Protein AF-A0A517Y1P7-F1 (afdb_monomer_lite)

Organism: NCBI:txid2528023

Secondary structure (DSSP, 8-state):
-PPP--THHHHHHHHHHHHHS-----PPPPPPPS------PPP-----------S----S-TT-PPPP--TT--TT----HHHHHHHHHHHSPPPTT--HHHHHHHHHHHHHHHHHHHHHHHHHTT---HHHHHHHHHHHHHHHHHHHHT-SSHHHHHHHHHHHHHHHHHHHHHHHTTBTTTB-HHHHHHHHHHHHHHHHHHHHHHHHHHHT-

Structure (mmCIF, N/CA/C/O backbone):
data_AF-A0A517Y1P7-F1
#
_entry.id   AF-A0A517Y1P7-F1
#
loop_
_atom_site.group_PDB
_atom_site.id
_atom_site.type_symbol
_atom_site.label_atom_id
_atom_site.label_alt_id
_atom_site.label_comp_id
_atom_site.label_asym_id
_atom_site.label_entity_id
_atom_site.label_seq_id
_atom_site.pdbx_PDB_ins_code
_atom_site.Cartn_x
_atom_site.Cartn_y
_atom_site.Cartn_z
_atom_site.occupancy
_atom_site.B_iso_or_equiv
_atom_site.auth_seq_id
_atom_site.auth_comp_id
_atom_site.auth_asym_id
_atom_site.auth_atom_id
_atom_site.pdbx_PDB_model_num
ATOM 1 N N . MET A 1 1 ? -18.320 -36.344 29.768 1.00 45.34 1 MET A N 1
ATOM 2 C CA . MET A 1 1 ? -18.736 -35.719 28.493 1.00 45.34 1 MET A CA 1
ATOM 3 C C . MET A 1 1 ? -17.490 -35.151 27.835 1.00 45.34 1 MET A C 1
ATOM 5 O O . MET A 1 1 ? -16.942 -34.190 28.353 1.00 45.34 1 MET A O 1
ATOM 9 N N . SER A 1 2 ? -16.985 -35.795 26.781 1.00 32.84 2 SER A N 1
ATOM 10 C CA . SER A 1 2 ? -15.753 -35.382 26.091 1.00 32.84 2 SER A CA 1
ATOM 11 C C . SER A 1 2 ? -16.101 -34.539 24.861 1.00 32.84 2 SER A C 1
ATOM 13 O O . SER A 1 2 ? -16.923 -34.995 24.060 1.00 32.84 2 SER A O 1
ATOM 15 N N . PRO A 1 3 ? -15.506 -33.348 24.664 1.00 52.53 3 PRO A N 1
ATOM 16 C CA . PRO A 1 3 ? -15.737 -32.567 23.459 1.00 52.53 3 PRO A CA 1
ATOM 17 C C . PRO A 1 3 ? -14.965 -33.204 22.298 1.00 52.53 3 PRO A C 1
ATOM 19 O O . PRO A 1 3 ? -13.741 -33.330 22.331 1.00 52.53 3 PRO A O 1
ATOM 22 N N . ARG A 1 4 ? -15.703 -33.659 21.280 1.00 42.91 4 ARG A N 1
ATOM 23 C CA . ARG A 1 4 ? -15.142 -34.166 20.025 1.00 42.91 4 ARG A CA 1
ATOM 24 C C . ARG A 1 4 ? -14.621 -33.002 19.179 1.00 42.91 4 ARG A C 1
ATOM 26 O O . ARG A 1 4 ? -15.289 -31.990 18.994 1.00 42.91 4 ARG A O 1
ATOM 33 N N . SER A 1 5 ? -13.414 -33.206 18.680 1.00 45.09 5 SER A N 1
ATOM 34 C CA . SER A 1 5 ? -12.568 -32.353 17.856 1.00 45.09 5 SER A CA 1
ATOM 35 C C . SER A 1 5 ? -13.166 -32.061 16.471 1.00 45.09 5 SER A C 1
ATOM 37 O O . SER A 1 5 ? -13.265 -32.937 15.618 1.00 45.09 5 SER A O 1
ATOM 39 N N . SER A 1 6 ? -13.502 -30.796 16.217 1.00 48.22 6 SER A N 1
ATOM 40 C CA . SER A 1 6 ? -14.044 -30.267 14.951 1.00 48.22 6 SER A CA 1
ATOM 41 C C . SER A 1 6 ? -12.977 -29.729 13.976 1.00 48.22 6 SER A C 1
ATOM 43 O O . SER A 1 6 ? -13.305 -29.138 12.951 1.00 48.22 6 SER A O 1
ATOM 45 N N . LEU A 1 7 ? -11.690 -29.969 14.243 1.00 47.91 7 LEU A N 1
ATOM 46 C CA . LEU A 1 7 ? -10.566 -29.448 13.447 1.00 47.91 7 LEU A CA 1
ATOM 47 C C . LEU A 1 7 ? -10.241 -30.248 12.166 1.00 47.91 7 LEU A C 1
ATOM 49 O O . LEU A 1 7 ? -9.441 -29.788 11.360 1.00 47.91 7 LEU A O 1
ATOM 53 N N . SER A 1 8 ? -10.864 -31.408 11.928 1.00 49.75 8 SER A N 1
ATOM 54 C CA . SER A 1 8 ? -10.478 -32.293 10.810 1.00 49.75 8 SER A CA 1
ATOM 55 C C . SER A 1 8 ? -11.152 -31.994 9.461 1.00 49.75 8 SER A C 1
ATOM 57 O O . SER A 1 8 ? -10.716 -32.531 8.445 1.00 49.75 8 SER A O 1
ATOM 59 N N . VAL A 1 9 ? -12.210 -31.176 9.412 1.00 48.97 9 VAL A N 1
ATOM 60 C CA . VAL A 1 9 ? -13.021 -31.020 8.182 1.00 48.97 9 VAL A CA 1
ATOM 61 C C . VAL A 1 9 ? -12.514 -29.877 7.292 1.00 48.97 9 VAL A C 1
ATOM 63 O O . VAL A 1 9 ? -12.563 -29.976 6.068 1.00 48.97 9 VAL A O 1
ATOM 66 N N . LEU A 1 10 ? -11.944 -28.820 7.878 1.00 46.25 10 LEU A N 1
ATOM 67 C CA . LEU A 1 10 ? -11.461 -27.655 7.122 1.00 46.25 10 LEU A CA 1
ATOM 68 C C . LEU A 1 10 ? -10.161 -27.929 6.347 1.00 46.25 10 LEU A C 1
ATOM 70 O O . LEU A 1 10 ? -9.978 -27.391 5.258 1.00 46.25 10 LEU A O 1
ATOM 74 N N . THR A 1 11 ? -9.295 -28.818 6.837 1.00 47.34 11 THR A N 1
ATOM 75 C CA . THR A 1 11 ? -8.026 -29.150 6.164 1.00 47.34 11 THR A CA 1
ATOM 76 C C . THR A 1 11 ? -8.235 -29.996 4.903 1.00 47.34 11 THR A C 1
ATOM 78 O O . THR A 1 11 ? -7.509 -29.838 3.924 1.00 47.34 11 THR A O 1
ATOM 81 N N . ALA A 1 12 ? -9.267 -30.846 4.880 1.00 48.75 12 ALA A N 1
ATOM 82 C CA . ALA A 1 12 ? -9.598 -31.663 3.712 1.00 48.75 12 ALA A CA 1
ATOM 83 C C . ALA A 1 12 ? -10.195 -30.832 2.558 1.00 48.75 12 ALA A C 1
ATOM 85 O O . ALA A 1 12 ? -9.925 -31.113 1.391 1.00 48.75 12 ALA A O 1
ATOM 86 N N . ALA A 1 13 ? -10.947 -29.769 2.867 1.00 49.44 13 ALA A N 1
ATOM 87 C CA . ALA A 1 13 ? -11.571 -28.914 1.855 1.00 49.44 13 ALA A CA 1
ATOM 88 C C . ALA A 1 13 ? -10.552 -28.057 1.075 1.00 49.44 13 ALA A C 1
ATOM 90 O O . ALA A 1 13 ? -10.703 -27.868 -0.131 1.00 49.44 13 ALA A O 1
ATOM 91 N N . VAL A 1 14 ? -9.481 -27.590 1.727 1.00 51.88 14 VAL A N 1
ATOM 92 C CA . VAL A 1 14 ? -8.426 -26.793 1.068 1.00 51.88 14 VAL A CA 1
ATOM 93 C C . VAL A 1 14 ? -7.592 -27.654 0.112 1.00 51.88 14 VAL A C 1
ATOM 95 O O . VAL A 1 14 ? -7.292 -27.223 -1.000 1.00 51.88 14 VAL A O 1
ATOM 98 N N . LEU A 1 15 ? -7.282 -28.899 0.490 1.00 48.53 15 LEU A N 1
ATOM 99 C CA . LEU A 1 15 ? -6.538 -29.827 -0.371 1.00 48.53 15 LEU A CA 1
ATOM 100 C C . LEU A 1 15 ? -7.358 -30.294 -1.584 1.00 48.53 15 LEU A C 1
ATOM 102 O O . LEU A 1 15 ? -6.808 -30.419 -2.677 1.00 48.53 15 LEU A O 1
ATOM 106 N N . ALA A 1 16 ? -8.673 -30.479 -1.428 1.00 47.69 16 ALA A N 1
ATOM 107 C CA . ALA A 1 16 ? -9.558 -30.808 -2.546 1.00 47.69 16 ALA A CA 1
ATOM 108 C C . ALA A 1 16 ? -9.692 -29.645 -3.549 1.00 47.69 16 ALA A C 1
ATOM 110 O O . ALA A 1 16 ? -9.757 -29.875 -4.756 1.00 47.69 16 ALA A O 1
ATOM 111 N N . TRP A 1 17 ? -9.665 -28.393 -3.079 1.00 47.50 17 TRP A N 1
ATOM 112 C CA . TRP A 1 17 ? -9.708 -27.229 -3.966 1.00 47.50 17 TRP A CA 1
ATOM 113 C C . TRP A 1 17 ? -8.406 -27.059 -4.764 1.00 47.50 17 TRP A C 1
ATOM 115 O O . TRP A 1 17 ? -8.460 -26.810 -5.965 1.00 47.50 17 TRP A O 1
ATOM 125 N N . CYS A 1 18 ? -7.239 -27.318 -4.161 1.00 48.44 18 CYS A N 1
ATOM 126 C CA . CYS A 1 18 ? -5.959 -27.319 -4.884 1.00 48.44 18 CYS A CA 1
ATOM 127 C C . CYS A 1 18 ? -5.870 -28.391 -5.986 1.00 48.44 18 CYS A C 1
ATOM 129 O O . CYS A 1 18 ? -5.133 -28.201 -6.948 1.00 48.44 18 CYS A O 1
ATOM 131 N N . ALA A 1 19 ? -6.617 -29.494 -5.870 1.00 50.50 19 ALA A N 1
ATOM 132 C CA . ALA A 1 19 ? -6.687 -30.527 -6.905 1.00 50.50 19 ALA A CA 1
ATOM 133 C C . ALA A 1 19 ? -7.714 -30.210 -8.013 1.00 50.50 19 ALA A C 1
ATOM 135 O O . ALA A 1 19 ? -7.543 -30.648 -9.148 1.00 50.50 19 ALA A O 1
ATOM 136 N N . ALA A 1 20 ? -8.769 -29.447 -7.702 1.00 48.75 20 ALA A N 1
ATOM 137 C CA . ALA A 1 20 ? -9.826 -29.088 -8.652 1.00 48.75 20 ALA A CA 1
ATOM 138 C C . ALA A 1 20 ? -9.481 -27.864 -9.519 1.00 48.75 20 ALA A C 1
ATOM 140 O O . ALA A 1 20 ? -9.949 -27.761 -10.654 1.00 48.75 20 ALA A O 1
ATOM 141 N N . VAL A 1 21 ? -8.641 -26.951 -9.021 1.00 48.06 21 VAL A N 1
ATOM 142 C CA . VAL A 1 21 ? -8.064 -25.869 -9.831 1.00 48.06 21 VAL A CA 1
ATOM 143 C C . VAL A 1 21 ? -6.926 -26.477 -10.641 1.00 48.06 21 VAL A C 1
ATOM 145 O O . VAL A 1 21 ? -5.761 -26.381 -10.268 1.00 48.06 21 VAL A O 1
ATOM 148 N N . GLY A 1 22 ? -7.298 -27.202 -11.699 1.00 41.78 22 GLY A N 1
ATOM 149 C CA . GLY A 1 22 ? -6.380 -27.910 -12.577 1.00 41.78 22 GLY A CA 1
ATOM 150 C C . GLY A 1 22 ? -5.147 -27.064 -12.855 1.00 41.78 22 GLY A C 1
ATOM 151 O O . GLY A 1 22 ? -5.252 -25.971 -13.415 1.00 41.78 22 GLY A O 1
ATOM 152 N N . PHE A 1 23 ? -3.984 -27.568 -12.432 1.00 44.12 23 PHE A N 1
ATOM 153 C CA . PHE A 1 23 ? -2.704 -27.074 -12.912 1.00 44.12 23 PHE A CA 1
ATOM 154 C C . PHE A 1 23 ? -2.821 -27.003 -14.428 1.00 44.12 23 PHE A C 1
ATOM 156 O O . PHE A 1 23 ? -2.990 -28.030 -15.091 1.00 44.12 23 PHE A O 1
ATOM 163 N N . ALA A 1 24 ? -2.827 -25.775 -14.944 1.00 45.09 24 ALA A N 1
ATOM 164 C CA . ALA A 1 24 ? -2.836 -25.522 -16.365 1.00 45.09 24 ALA A CA 1
ATOM 165 C C . ALA A 1 24 ? -1.743 -26.400 -16.974 1.00 45.09 24 ALA A C 1
ATOM 167 O O . ALA A 1 24 ? -0.583 -26.335 -16.556 1.00 45.09 24 ALA A O 1
ATOM 168 N N . GLN A 1 25 ? -2.144 -27.267 -17.906 1.00 49.16 25 GLN A N 1
ATOM 169 C CA . GLN A 1 25 ? -1.208 -28.006 -18.740 1.00 49.16 25 GLN A CA 1
ATOM 170 C C . GLN A 1 25 ? -0.148 -27.012 -19.233 1.00 49.16 25 GLN A C 1
ATOM 172 O O . GLN A 1 25 ? -0.517 -25.881 -19.574 1.00 49.16 25 GLN A O 1
ATOM 177 N N . PRO A 1 26 ? 1.146 -27.378 -19.229 1.00 51.03 26 PRO A N 1
ATOM 178 C CA . PRO A 1 26 ? 2.189 -26.487 -19.709 1.00 51.03 26 PRO A CA 1
ATOM 179 C C . PRO A 1 26 ? 1.791 -26.002 -21.101 1.00 51.03 26 PRO A C 1
ATOM 181 O O . PRO A 1 26 ? 1.631 -26.804 -22.020 1.00 51.03 26 PRO A O 1
ATOM 184 N N . VAL A 1 27 ? 1.559 -24.693 -21.232 1.00 63.00 27 VAL A N 1
ATOM 185 C CA . VAL A 1 27 ? 1.260 -24.088 -22.527 1.00 63.00 27 VAL A CA 1
ATOM 186 C C . VAL A 1 27 ? 2.465 -24.397 -23.412 1.00 63.00 27 VAL A C 1
ATOM 188 O O . VAL A 1 27 ? 3.582 -24.027 -23.033 1.00 63.00 27 VAL A O 1
ATOM 191 N N . PRO A 1 28 ? 2.290 -25.110 -24.538 1.00 60.91 28 PRO A N 1
ATOM 192 C CA . PRO A 1 28 ? 3.401 -25.413 -25.420 1.00 60.91 28 PRO A CA 1
ATOM 193 C C . PRO A 1 28 ? 4.052 -24.097 -25.836 1.00 60.91 28 PRO A C 1
ATOM 195 O O . PRO A 1 28 ? 3.375 -23.172 -26.294 1.00 60.91 28 PRO A O 1
ATOM 198 N N . LEU A 1 29 ? 5.365 -23.997 -25.617 1.00 65.50 29 LEU A N 1
ATOM 199 C CA . LEU A 1 29 ? 6.133 -22.827 -26.019 1.00 65.50 29 LEU A CA 1
ATOM 200 C C . LEU A 1 29 ? 5.928 -22.610 -27.526 1.00 65.50 29 LEU A C 1
ATOM 202 O O . LEU A 1 29 ? 6.014 -23.580 -28.288 1.00 65.50 29 LEU A O 1
ATOM 206 N N . PRO A 1 30 ? 5.643 -21.374 -27.972 1.00 69.38 30 PRO A N 1
ATOM 207 C CA . PRO A 1 30 ? 5.530 -21.084 -29.391 1.00 69.38 30 PRO A CA 1
ATOM 208 C C . PRO A 1 30 ? 6.841 -21.476 -30.076 1.00 69.38 30 PRO A C 1
ATOM 210 O O . PRO A 1 30 ? 7.909 -20.961 -29.744 1.00 69.38 30 PRO A O 1
ATOM 213 N N . GLN A 1 31 ? 6.754 -22.426 -31.007 1.00 75.69 31 GLN A N 1
ATOM 214 C CA . GLN A 1 31 ? 7.885 -22.833 -31.833 1.00 75.69 31 GLN A CA 1
ATOM 215 C C . GLN A 1 31 ? 8.366 -21.611 -32.635 1.00 75.69 31 GLN A C 1
ATOM 217 O O . GLN A 1 31 ? 7.527 -20.889 -33.192 1.00 75.69 31 GLN A O 1
ATOM 222 N N . PRO A 1 32 ? 9.683 -21.350 -32.699 1.00 62.72 32 PRO A N 1
ATOM 223 C CA . PRO A 1 32 ? 10.215 -20.268 -33.514 1.00 62.72 32 PRO A CA 1
ATOM 224 C C . PRO A 1 32 ? 9.795 -20.496 -34.968 1.00 62.72 32 PRO A C 1
ATOM 226 O O . PRO A 1 32 ? 10.048 -21.560 -35.533 1.00 62.72 32 PRO A O 1
ATOM 229 N N . ARG A 1 33 ? 9.113 -19.513 -35.572 1.00 72.12 33 ARG A N 1
ATOM 230 C CA . ARG A 1 33 ? 8.736 -19.581 -36.989 1.00 72.12 33 ARG A CA 1
ATOM 231 C C . ARG A 1 33 ? 10.015 -19.605 -37.833 1.00 72.12 33 ARG A C 1
ATOM 233 O O . ARG A 1 33 ? 10.800 -18.660 -37.742 1.00 72.12 33 ARG A O 1
ATOM 240 N N . PRO A 1 34 ? 10.238 -20.639 -38.658 1.00 63.66 34 PRO A N 1
ATOM 241 C CA . PRO A 1 34 ? 11.347 -20.641 -39.592 1.00 63.66 34 PRO A CA 1
ATOM 242 C C . PRO A 1 34 ? 10.955 -19.784 -40.803 1.00 63.66 34 PRO A C 1
ATOM 244 O O . PRO A 1 34 ? 10.161 -20.210 -41.636 1.00 63.66 34 PRO A O 1
ATOM 247 N N . GLY A 1 35 ? 11.490 -18.565 -40.890 1.00 63.44 35 GLY A N 1
ATOM 248 C CA . GLY A 1 35 ? 11.439 -17.756 -42.114 1.00 63.44 35 GLY A CA 1
ATOM 249 C C . GLY A 1 35 ? 11.029 -16.295 -41.913 1.00 63.44 35 GLY A C 1
ATOM 250 O O . GLY A 1 35 ? 9.939 -16.018 -41.422 1.00 63.44 35 GLY A O 1
ATOM 251 N N . GLY A 1 36 ? 11.902 -15.386 -42.368 1.00 49.84 36 GLY A N 1
ATOM 252 C CA . GLY A 1 36 ? 11.713 -13.929 -42.421 1.00 49.84 36 GLY A CA 1
ATOM 253 C C . GLY A 1 36 ? 12.368 -13.238 -41.222 1.00 49.84 36 GLY A C 1
ATOM 254 O O . GLY A 1 36 ? 11.743 -13.103 -40.182 1.00 49.84 36 GLY A O 1
ATOM 255 N N . GLY A 1 37 ? 13.654 -12.881 -41.228 1.00 59.88 37 GLY A N 1
ATOM 256 C CA . GLY A 1 37 ? 14.334 -12.162 -42.304 1.00 59.88 37 GLY A CA 1
ATOM 257 C C . GLY A 1 37 ? 13.911 -10.697 -42.200 1.00 59.88 37 GLY A C 1
ATOM 258 O O . GLY A 1 37 ? 12.797 -10.388 -42.595 1.00 59.88 37 GLY A O 1
ATOM 259 N N . GLU A 1 38 ? 14.799 -9.867 -41.643 1.00 50.53 38 GLU A N 1
ATOM 260 C CA . GLU A 1 38 ? 14.638 -8.443 -41.287 1.00 50.53 38 GLU A CA 1
ATOM 261 C C . GLU A 1 38 ? 14.078 -8.167 -39.884 1.00 50.53 38 GLU A C 1
ATOM 263 O O . GLU A 1 38 ? 12.896 -7.922 -39.656 1.00 50.53 38 GLU A O 1
ATOM 268 N N . THR A 1 39 ? 14.995 -8.129 -38.914 1.00 58.09 39 THR A N 1
ATOM 269 C CA . THR A 1 39 ? 14.844 -7.295 -37.720 1.00 58.09 39 THR A CA 1
ATOM 270 C C . THR A 1 39 ? 14.572 -5.865 -38.200 1.00 58.09 39 THR A C 1
ATOM 272 O O . THR A 1 39 ? 15.433 -5.311 -38.889 1.00 58.09 39 THR A O 1
ATOM 275 N N . PRO A 1 40 ? 13.425 -5.242 -37.869 1.00 57.47 40 PRO A N 1
ATOM 276 C CA . PRO A 1 40 ? 13.206 -3.837 -38.170 1.00 57.47 40 PRO A CA 1
ATOM 277 C C . PRO A 1 40 ? 14.312 -3.057 -37.471 1.00 57.47 40 PRO A C 1
ATOM 279 O O . PRO A 1 40 ? 14.387 -3.034 -36.240 1.00 57.47 40 PRO A O 1
ATOM 282 N N . GLN A 1 41 ? 15.216 -2.477 -38.255 1.00 60.22 41 GLN A N 1
ATOM 283 C CA . GLN A 1 41 ? 16.206 -1.557 -37.734 1.00 60.22 41 GLN A CA 1
ATOM 284 C C . GLN A 1 41 ? 15.410 -0.408 -37.105 1.00 60.22 41 GLN A C 1
ATOM 286 O O . GLN A 1 41 ? 14.593 0.197 -37.807 1.00 60.22 41 GLN A O 1
ATOM 291 N N . PRO A 1 42 ? 15.541 -0.156 -35.789 1.00 54.38 42 PRO A N 1
ATOM 292 C CA . PRO A 1 42 ? 14.772 0.895 -35.148 1.00 54.38 42 PRO A CA 1
ATOM 293 C C . PRO A 1 42 ? 15.089 2.191 -35.884 1.00 54.38 42 PRO A C 1
ATOM 295 O O . PRO A 1 42 ? 16.251 2.594 -35.968 1.00 54.38 42 PRO A O 1
ATOM 298 N N . ALA A 1 43 ? 14.060 2.787 -36.491 1.00 54.97 43 ALA A N 1
ATOM 299 C CA . ALA A 1 43 ? 14.175 4.075 -37.147 1.00 54.97 43 ALA A CA 1
ATOM 300 C C . ALA A 1 43 ? 14.862 5.020 -36.158 1.00 54.97 43 ALA A C 1
ATOM 302 O O . ALA A 1 43 ? 14.403 5.153 -35.024 1.00 54.97 43 ALA A O 1
ATOM 303 N N . GLY A 1 44 ? 15.981 5.619 -36.573 1.00 50.16 44 GLY A N 1
ATOM 304 C CA . GLY A 1 44 ? 16.828 6.500 -35.766 1.00 50.16 44 GLY A CA 1
ATOM 305 C C . GLY A 1 44 ? 16.166 7.830 -35.398 1.00 50.16 44 GLY A C 1
ATOM 306 O O . GLY A 1 44 ? 16.810 8.873 -35.447 1.00 50.16 44 GLY A O 1
ATOM 307 N N . GLY A 1 45 ? 14.876 7.817 -35.059 1.00 53.50 45 GLY A N 1
ATOM 308 C CA . GLY A 1 45 ? 14.222 8.915 -34.382 1.00 53.50 45 GLY A CA 1
ATOM 309 C C . GLY A 1 45 ? 14.827 9.023 -32.995 1.00 53.50 45 GLY A C 1
ATOM 310 O O . GLY A 1 45 ? 14.697 8.105 -32.184 1.00 53.50 45 GLY A O 1
ATOM 311 N N . GLN A 1 46 ? 15.507 10.140 -32.732 1.00 53.22 46 GLN A N 1
ATOM 312 C CA . GLN A 1 46 ? 15.825 10.531 -31.366 1.00 53.22 46 GLN A CA 1
ATOM 313 C C . GLN A 1 46 ? 14.552 10.362 -30.527 1.00 53.22 46 GLN A C 1
ATOM 315 O O . GLN A 1 46 ? 13.505 10.883 -30.933 1.00 53.22 46 GLN A O 1
ATOM 320 N N . PRO A 1 47 ? 14.600 9.623 -29.402 1.00 54.62 47 PRO A N 1
ATOM 321 C CA . PRO A 1 47 ? 13.470 9.584 -28.492 1.00 54.62 47 PRO A CA 1
ATOM 322 C C . PRO A 1 47 ? 13.088 11.032 -28.192 1.00 54.62 47 PRO A C 1
ATOM 324 O O . PRO A 1 47 ? 13.972 11.855 -27.935 1.00 54.62 47 PRO A O 1
ATOM 327 N N . ALA A 1 48 ? 11.794 11.351 -28.311 1.00 48.06 48 ALA A N 1
ATOM 328 C CA . ALA A 1 48 ? 11.295 12.692 -28.037 1.00 48.06 48 ALA A CA 1
ATOM 329 C C . ALA A 1 48 ? 11.920 13.177 -26.720 1.00 48.06 48 ALA A C 1
ATOM 331 O O . ALA A 1 48 ? 11.924 12.397 -25.759 1.00 48.06 48 ALA A O 1
ATOM 332 N N . PRO A 1 49 ? 12.494 14.396 -26.673 1.00 46.56 49 PRO A N 1
ATOM 333 C CA . PRO A 1 49 ? 13.160 14.880 -25.479 1.00 46.56 49 PRO A CA 1
ATOM 334 C C . PRO A 1 49 ? 12.171 14.770 -24.327 1.00 46.56 49 PRO A C 1
ATOM 336 O O . PRO A 1 49 ? 11.103 15.386 -24.341 1.00 46.56 49 PRO A O 1
ATOM 339 N N . PHE A 1 50 ? 12.504 13.904 -23.372 1.00 45.66 50 PHE A N 1
ATOM 340 C CA . PHE A 1 50 ? 11.753 13.774 -22.141 1.00 45.66 50 PHE A CA 1
ATOM 341 C C . PHE A 1 50 ? 11.736 15.168 -21.524 1.00 45.66 50 PHE A C 1
ATOM 343 O O . PHE A 1 50 ? 12.797 15.716 -21.225 1.00 45.66 50 PHE A O 1
ATOM 350 N N . LEU A 1 51 ? 10.550 15.778 -21.441 1.00 42.84 51 LEU A N 1
ATOM 351 C CA . LEU A 1 51 ? 10.419 17.111 -20.872 1.00 42.84 51 LEU A CA 1
ATOM 352 C C . LEU A 1 51 ? 11.049 17.064 -19.473 1.00 42.84 51 LEU A C 1
ATOM 354 O O . LEU A 1 51 ? 10.641 16.208 -18.676 1.00 42.84 51 LEU A O 1
ATOM 358 N N . PRO A 1 52 ? 12.033 17.929 -19.168 1.00 42.09 52 PRO A N 1
ATOM 359 C CA . PRO A 1 52 ? 12.553 18.073 -17.823 1.00 42.09 52 PRO A CA 1
ATOM 360 C C . PRO A 1 52 ? 11.441 18.730 -17.007 1.00 42.09 52 PRO A C 1
ATOM 362 O O . PRO A 1 52 ? 11.383 19.944 -16.852 1.00 42.09 52 PRO A O 1
ATOM 365 N N . TRP A 1 53 ? 10.474 17.926 -16.570 1.00 44.78 53 TRP A N 1
ATOM 366 C CA . TRP A 1 53 ? 9.577 18.313 -15.501 1.00 44.78 53 TRP A CA 1
ATOM 367 C C . TRP A 1 53 ? 10.509 18.572 -14.313 1.00 44.78 53 TRP A C 1
ATOM 369 O O . TRP A 1 53 ? 11.246 17.690 -13.884 1.00 44.78 53 TRP A O 1
ATOM 379 N N . GLU A 1 54 ? 10.619 19.832 -13.922 1.00 41.50 54 GLU A N 1
ATOM 380 C CA . GLU A 1 54 ? 11.611 20.291 -12.961 1.00 41.50 54 GLU A CA 1
ATOM 381 C C . GLU A 1 54 ? 11.562 19.447 -11.676 1.00 41.50 54 GLU A C 1
ATOM 383 O O . GLU A 1 54 ? 10.486 19.199 -11.132 1.00 41.50 54 GLU A O 1
ATOM 388 N N . ASP A 1 55 ? 12.741 19.047 -11.187 1.00 46.97 55 ASP A N 1
ATOM 389 C CA . ASP A 1 55 ? 13.036 18.171 -10.034 1.00 46.97 55 ASP A CA 1
ATOM 390 C C . ASP A 1 55 ? 12.419 18.579 -8.677 1.00 46.97 55 ASP A C 1
ATOM 392 O O . ASP A 1 55 ? 12.732 18.011 -7.628 1.00 46.97 55 ASP A O 1
ATOM 396 N N . LYS A 1 56 ? 11.503 19.545 -8.642 1.00 47.28 56 LYS A N 1
ATOM 397 C CA . LYS A 1 56 ? 10.674 19.806 -7.467 1.00 47.28 56 LYS A CA 1
ATOM 398 C C . LYS A 1 56 ? 9.482 18.864 -7.514 1.00 47.28 56 LYS A C 1
ATOM 400 O O . LYS A 1 56 ? 8.376 19.269 -7.862 1.00 47.28 56 LYS A O 1
ATOM 405 N N . ALA A 1 57 ? 9.711 17.598 -7.163 1.00 55.34 57 ALA A N 1
ATOM 406 C CA . ALA A 1 57 ? 8.641 16.640 -6.915 1.00 55.34 57 ALA A CA 1
ATOM 407 C C . ALA A 1 57 ? 7.608 17.280 -5.975 1.00 55.34 57 ALA A C 1
ATOM 409 O O . ALA A 1 57 ? 7.852 17.442 -4.781 1.00 55.34 57 ALA A O 1
ATOM 410 N N . PHE A 1 58 ? 6.468 17.699 -6.529 1.00 54.44 58 PHE A N 1
ATOM 411 C CA . PHE A 1 58 ? 5.362 18.227 -5.748 1.00 54.44 58 PHE A CA 1
ATOM 412 C C . PHE A 1 58 ? 4.862 17.091 -4.847 1.00 54.44 58 PHE A C 1
ATOM 414 O O . PHE A 1 58 ? 4.220 16.135 -5.302 1.00 54.44 58 PHE A O 1
ATOM 421 N N . THR A 1 59 ? 5.234 17.165 -3.574 1.00 67.31 59 THR A N 1
ATOM 422 C CA . THR A 1 59 ? 4.702 16.341 -2.493 1.00 67.31 59 THR A CA 1
ATOM 423 C C . THR A 1 59 ? 4.140 17.274 -1.439 1.00 67.31 59 THR A C 1
ATOM 425 O O . THR A 1 59 ? 4.775 18.265 -1.068 1.00 67.31 59 THR A O 1
ATOM 428 N N . ALA A 1 60 ? 2.942 16.964 -0.946 1.00 72.94 60 ALA A N 1
ATOM 429 C CA . ALA A 1 60 ? 2.364 17.712 0.167 1.00 72.94 60 ALA A CA 1
ATOM 430 C C . ALA A 1 60 ? 3.111 17.439 1.491 1.00 72.94 60 ALA A C 1
ATOM 432 O O . ALA A 1 60 ? 2.891 18.124 2.489 1.00 72.94 60 ALA A O 1
ATOM 433 N N . PHE A 1 61 ? 4.003 16.442 1.501 1.00 73.56 61 PHE A N 1
ATOM 434 C CA . PHE A 1 61 ? 4.682 15.933 2.685 1.00 73.56 61 PHE A CA 1
ATOM 435 C C . PHE A 1 61 ? 6.204 15.879 2.483 1.00 73.56 61 PHE A C 1
ATOM 437 O O . PHE A 1 61 ? 6.781 14.793 2.473 1.00 73.56 61 PHE A O 1
ATOM 444 N N . PRO A 1 62 ? 6.899 17.028 2.391 1.00 71.00 62 PRO A N 1
ATOM 445 C CA . PRO A 1 62 ? 8.349 17.059 2.160 1.00 71.00 62 PRO A CA 1
ATOM 446 C C . PRO A 1 62 ? 9.164 16.352 3.260 1.00 71.00 62 PRO A C 1
ATOM 448 O O . PRO A 1 62 ? 10.294 15.938 3.023 1.00 71.00 62 PRO A O 1
ATOM 451 N N . ASN A 1 63 ? 8.583 16.183 4.453 1.00 76.12 63 ASN A N 1
ATOM 452 C CA . ASN A 1 63 ? 9.213 15.499 5.584 1.00 76.12 63 ASN A CA 1
ATOM 453 C C . ASN A 1 63 ? 9.045 13.969 5.551 1.00 76.12 63 ASN A C 1
ATOM 455 O O . ASN A 1 63 ? 9.741 13.268 6.285 1.00 76.12 63 ASN A O 1
ATOM 459 N N . LEU A 1 64 ? 8.132 13.433 4.731 1.00 71.50 64 LEU A N 1
ATOM 460 C CA . LEU A 1 64 ? 8.044 11.993 4.493 1.00 71.50 64 LEU A CA 1
ATOM 461 C C . LEU A 1 64 ? 9.116 11.614 3.476 1.00 71.50 64 LEU A C 1
ATOM 463 O O . LEU A 1 64 ? 8.854 11.448 2.288 1.00 71.50 64 LEU A O 1
ATOM 467 N N . ALA A 1 65 ? 10.350 11.489 3.958 1.00 68.00 65 ALA A N 1
ATOM 468 C CA . ALA A 1 65 ? 11.406 10.907 3.152 1.00 68.00 65 ALA A CA 1
ATOM 469 C C . ALA A 1 65 ? 11.050 9.443 2.827 1.00 68.00 65 ALA A C 1
ATOM 471 O O . ALA A 1 65 ? 10.469 8.748 3.677 1.00 68.00 65 ALA A O 1
ATOM 472 N N . PRO A 1 66 ? 11.422 8.935 1.635 1.00 61.44 66 PRO A N 1
ATOM 473 C CA . PRO A 1 66 ? 11.460 7.496 1.441 1.00 61.44 66 PRO A CA 1
ATOM 474 C C . PRO A 1 66 ? 12.313 6.876 2.552 1.00 61.44 66 PRO A C 1
ATOM 476 O O . PRO A 1 66 ? 13.247 7.523 3.046 1.00 61.44 66 PRO A O 1
ATOM 479 N N . PRO A 1 67 ? 12.030 5.627 2.949 1.00 57.19 67 PRO A N 1
ATOM 480 C CA . PRO A 1 67 ? 12.923 4.922 3.853 1.00 57.19 67 PRO A CA 1
ATOM 481 C C . PRO A 1 67 ? 14.361 5.022 3.323 1.00 57.19 67 PRO A C 1
ATOM 483 O O . PRO A 1 67 ? 14.573 4.861 2.111 1.00 57.19 67 PRO A O 1
ATOM 486 N N . PRO A 1 68 ? 15.353 5.321 4.185 1.00 57.78 68 PRO A N 1
ATOM 487 C CA . PRO A 1 68 ? 16.743 5.308 3.762 1.00 57.78 68 PRO A CA 1
ATOM 488 C C . PRO A 1 68 ? 17.006 3.952 3.111 1.00 57.78 68 PRO A C 1
ATOM 490 O O . PRO A 1 68 ? 16.637 2.922 3.675 1.00 57.78 68 PRO A O 1
ATOM 493 N N . GLY A 1 69 ? 17.573 3.956 1.901 1.00 53.59 69 GLY A N 1
ATOM 494 C CA . GLY A 1 69 ? 17.890 2.713 1.204 1.00 53.59 69 GLY A CA 1
ATOM 495 C C . GLY A 1 69 ? 18.756 1.865 2.125 1.00 53.59 69 GLY A C 1
ATOM 496 O O . GLY A 1 69 ? 19.876 2.271 2.445 1.00 53.59 69 GLY A O 1
ATOM 497 N N . ASP A 1 70 ? 18.210 0.754 2.620 1.00 49.66 70 ASP A N 1
ATOM 498 C CA . ASP A 1 70 ? 18.890 -0.043 3.629 1.00 49.66 70 ASP A CA 1
ATOM 499 C C . ASP A 1 70 ? 20.069 -0.759 2.970 1.00 49.66 70 ASP A C 1
ATOM 501 O O . ASP A 1 70 ? 19.935 -1.826 2.375 1.00 49.66 70 ASP A O 1
ATOM 505 N N . LYS A 1 71 ? 21.253 -0.146 3.062 1.00 51.25 71 LYS A N 1
ATOM 506 C CA . LYS A 1 71 ? 22.504 -0.705 2.535 1.00 51.25 71 LYS A CA 1
ATOM 507 C C . LYS A 1 71 ? 22.887 -2.025 3.222 1.00 51.25 71 LYS A C 1
ATOM 509 O O . LYS A 1 71 ? 23.835 -2.667 2.781 1.00 51.25 71 LYS A O 1
ATOM 514 N N . ARG A 1 72 ? 22.204 -2.411 4.312 1.00 43.81 72 ARG A N 1
ATOM 515 C CA . ARG A 1 72 ? 22.451 -3.638 5.086 1.00 43.81 72 ARG A CA 1
ATOM 516 C C . ARG A 1 72 ? 21.432 -4.743 4.827 1.00 43.81 72 ARG A C 1
ATOM 518 O O . ARG A 1 72 ? 21.588 -5.831 5.382 1.00 43.81 72 ARG A O 1
ATOM 525 N N . ALA A 1 73 ? 20.426 -4.514 3.986 1.00 46.69 73 ALA A N 1
ATOM 526 C CA . ALA A 1 73 ? 19.515 -5.564 3.567 1.00 46.69 73 ALA A CA 1
ATOM 527 C C . ALA A 1 73 ? 20.269 -6.564 2.670 1.00 46.69 73 ALA A C 1
ATOM 529 O O . ALA A 1 73 ? 20.328 -6.421 1.453 1.00 46.69 73 ALA A O 1
ATOM 530 N N . GLY A 1 74 ? 20.895 -7.576 3.281 1.00 43.41 74 GLY A N 1
ATOM 531 C CA . GLY A 1 74 ? 21.392 -8.748 2.560 1.00 43.41 74 GLY A CA 1
ATOM 532 C C . GLY A 1 74 ? 20.245 -9.507 1.865 1.00 43.41 74 GLY A C 1
ATOM 533 O O . GLY A 1 74 ? 19.091 -9.098 1.954 1.00 43.41 74 GLY A O 1
ATOM 534 N N . PRO A 1 75 ? 20.495 -10.667 1.236 1.00 42.25 75 PRO A N 1
ATOM 535 C CA . PRO A 1 75 ? 19.463 -11.438 0.523 1.00 42.25 75 PRO A CA 1
ATOM 536 C C . PRO A 1 75 ? 18.291 -11.946 1.397 1.00 42.25 75 PRO A C 1
ATOM 538 O O . PRO A 1 75 ? 17.341 -12.519 0.879 1.00 42.25 75 PRO A O 1
ATOM 541 N N . ARG A 1 76 ? 18.334 -11.735 2.722 1.00 43.91 76 ARG A N 1
ATOM 542 C CA . ARG A 1 76 ? 17.219 -11.941 3.669 1.00 43.91 76 ARG A CA 1
ATOM 543 C C . ARG A 1 76 ? 16.780 -10.635 4.346 1.00 43.91 76 ARG A C 1
ATOM 545 O O . ARG A 1 76 ? 16.361 -10.657 5.500 1.00 43.91 76 ARG A O 1
ATOM 552 N N . GLY A 1 77 ? 16.989 -9.511 3.661 1.00 49.19 77 GLY A N 1
ATOM 553 C CA . GLY A 1 77 ? 16.881 -8.153 4.174 1.00 49.19 77 GLY A CA 1
ATOM 554 C C . GLY A 1 77 ? 15.635 -7.948 5.017 1.00 49.19 77 GLY A C 1
ATOM 555 O O . GLY A 1 77 ? 14.550 -8.400 4.648 1.00 49.19 77 GLY A O 1
ATOM 556 N N . HIS A 1 78 ? 15.814 -7.301 6.168 1.00 55.62 78 HIS A N 1
ATOM 557 C CA . HIS A 1 78 ? 14.724 -6.978 7.075 1.00 55.62 78 HIS A CA 1
ATOM 558 C C . HIS A 1 78 ? 13.549 -6.402 6.279 1.00 55.62 78 HIS A C 1
ATOM 560 O O . HIS A 1 78 ? 13.729 -5.527 5.428 1.00 55.62 78 HIS A O 1
ATOM 566 N N . LEU A 1 79 ? 12.346 -6.933 6.518 1.00 60.53 79 LEU A N 1
ATOM 567 C CA . LEU A 1 79 ? 11.142 -6.370 5.924 1.00 60.53 79 LEU A CA 1
ATOM 568 C C . LEU A 1 79 ? 11.128 -4.874 6.235 1.00 60.53 79 LEU A C 1
ATOM 570 O O . LEU A 1 79 ? 11.318 -4.476 7.383 1.00 60.53 79 LEU A O 1
ATOM 574 N N . HIS A 1 80 ? 10.889 -4.055 5.211 1.00 78.75 80 HIS A N 1
ATOM 575 C CA . HIS A 1 80 ? 10.631 -2.634 5.407 1.00 78.75 80 HIS A CA 1
ATOM 576 C C . HIS A 1 80 ? 9.604 -2.470 6.549 1.00 78.75 80 HIS A C 1
ATOM 578 O O . HIS A 1 80 ? 8.623 -3.222 6.550 1.00 78.75 80 HIS A O 1
ATOM 584 N N . PRO A 1 81 ? 9.762 -1.525 7.499 1.00 85.81 81 PRO A N 1
ATOM 585 C CA . PRO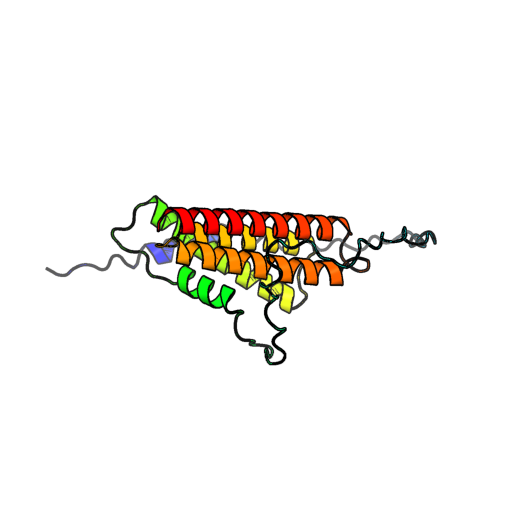 A 1 81 ? 8.906 -1.451 8.689 1.00 85.81 81 PRO A CA 1
ATOM 586 C C . PRO A 1 81 ? 7.396 -1.469 8.398 1.00 85.81 81 PRO A C 1
ATOM 588 O O . PRO A 1 81 ? 6.621 -2.053 9.153 1.00 85.81 81 PRO A O 1
ATOM 591 N N . ALA A 1 82 ? 6.971 -0.888 7.270 1.00 89.25 82 ALA A N 1
ATOM 592 C CA . ALA A 1 82 ? 5.582 -0.954 6.809 1.00 89.25 82 ALA A CA 1
ATOM 593 C C . ALA A 1 82 ? 5.119 -2.388 6.484 1.00 89.25 82 ALA A C 1
ATOM 595 O O . ALA A 1 82 ? 4.014 -2.785 6.844 1.00 89.25 82 ALA A O 1
ATOM 596 N N . MET A 1 83 ? 5.972 -3.187 5.835 1.00 89.38 83 MET A N 1
ATOM 597 C CA . MET A 1 83 ? 5.689 -4.592 5.529 1.00 89.38 83 MET A CA 1
ATOM 598 C C . MET A 1 83 ? 5.695 -5.457 6.787 1.00 89.38 83 MET A C 1
ATOM 600 O O . MET A 1 83 ? 4.896 -6.381 6.882 1.00 89.38 83 MET A O 1
ATOM 604 N N . GLU A 1 84 ? 6.547 -5.150 7.768 1.00 90.75 84 GLU A N 1
ATOM 605 C CA . GLU A 1 84 ? 6.530 -5.837 9.063 1.00 90.75 84 GLU A CA 1
ATOM 606 C C . GLU A 1 84 ? 5.226 -5.561 9.826 1.00 90.75 84 GLU A C 1
ATOM 608 O O . GLU A 1 84 ? 4.597 -6.484 10.349 1.00 90.75 84 GLU A O 1
ATOM 613 N N . ARG A 1 85 ? 4.769 -4.302 9.855 1.00 94.38 85 ARG A N 1
ATOM 614 C CA . ARG A 1 85 ? 3.454 -3.960 10.414 1.00 94.38 85 ARG A CA 1
ATOM 615 C C . ARG A 1 85 ? 2.335 -4.684 9.678 1.00 94.38 85 ARG A C 1
ATOM 617 O O . ARG A 1 85 ? 1.435 -5.224 10.319 1.00 94.38 85 ARG A O 1
ATOM 624 N N . LEU A 1 86 ? 2.390 -4.716 8.348 1.00 95.12 86 LEU A N 1
ATOM 625 C CA . LEU A 1 86 ? 1.374 -5.380 7.541 1.00 95.12 86 LEU A CA 1
ATOM 626 C C . LEU A 1 86 ? 1.347 -6.894 7.784 1.00 95.12 86 LEU A C 1
ATOM 628 O O . LEU A 1 86 ? 0.269 -7.466 7.920 1.00 95.12 86 LEU A O 1
ATOM 632 N N . TRP A 1 87 ? 2.515 -7.522 7.927 1.00 95.12 87 TRP A N 1
ATOM 633 C CA . TRP A 1 87 ? 2.638 -8.920 8.332 1.00 95.12 87 TRP A CA 1
ATOM 634 C C . TRP A 1 87 ? 1.976 -9.167 9.688 1.00 95.12 87 TRP A C 1
ATOM 636 O O . TRP A 1 87 ? 1.129 -10.052 9.793 1.00 95.12 87 TRP A O 1
ATOM 646 N N . LYS A 1 88 ? 2.298 -8.347 10.699 1.00 95.75 88 LYS A N 1
ATOM 647 C CA . LYS A 1 88 ? 1.693 -8.421 12.039 1.00 95.75 88 LYS A CA 1
ATOM 648 C C . LYS A 1 88 ? 0.167 -8.338 11.979 1.00 95.75 88 LYS A C 1
ATOM 650 O O . LYS A 1 88 ? -0.504 -9.110 12.655 1.00 95.75 88 LYS A O 1
ATOM 655 N N . LEU A 1 89 ? -0.383 -7.454 11.143 1.00 96.19 89 LEU A N 1
ATOM 656 C CA . LEU A 1 89 ? -1.828 -7.360 10.928 1.00 96.19 89 LEU A CA 1
ATOM 657 C C . LEU A 1 89 ? -2.395 -8.607 10.224 1.00 96.19 89 LEU A C 1
ATOM 659 O O . LEU A 1 89 ? -3.448 -9.101 10.614 1.00 96.19 89 LEU A O 1
ATOM 663 N N . ALA A 1 90 ? -1.703 -9.135 9.213 1.00 95.88 90 ALA A N 1
ATOM 664 C CA . ALA A 1 90 ? -2.140 -10.297 8.436 1.00 95.88 90 ALA A CA 1
ATOM 665 C C . ALA A 1 90 ? -2.170 -11.607 9.249 1.00 95.88 90 ALA A C 1
ATOM 667 O O . ALA A 1 90 ? -3.024 -12.470 9.006 1.00 95.88 90 ALA A O 1
ATOM 668 N N . VAL A 1 91 ? -1.249 -11.763 10.207 1.00 96.00 91 VAL A N 1
ATOM 669 C CA . VAL A 1 91 ? -1.165 -12.945 11.087 1.00 96.00 91 VAL A CA 1
ATOM 670 C C . VAL A 1 91 ? -1.911 -12.781 12.407 1.00 96.00 91 VAL A C 1
ATOM 672 O O . VAL A 1 91 ? -1.984 -13.741 13.170 1.00 96.00 91 VAL A O 1
ATOM 675 N N . ALA A 1 92 ? -2.471 -11.600 12.681 1.00 94.31 92 ALA A N 1
ATOM 676 C CA . ALA A 1 92 ? -3.257 -11.378 13.883 1.00 94.31 92 ALA A CA 1
ATOM 677 C C . ALA A 1 92 ? -4.435 -12.362 13.953 1.00 94.31 92 ALA A C 1
ATOM 679 O O . ALA A 1 92 ? -5.088 -12.671 12.945 1.00 94.31 92 ALA A O 1
ATOM 680 N N . GLU A 1 93 ? -4.706 -12.853 15.160 1.00 94.38 93 GLU A N 1
ATOM 681 C CA . GLU A 1 93 ? -5.896 -13.652 15.416 1.00 94.38 93 GLU A CA 1
ATOM 682 C C . GLU A 1 93 ? -7.149 -12.803 15.200 1.00 94.38 93 GLU A C 1
ATOM 684 O O . GLU A 1 93 ? -7.203 -11.618 15.537 1.00 94.38 93 GLU A O 1
ATOM 689 N N . VAL A 1 94 ? -8.167 -13.418 14.603 1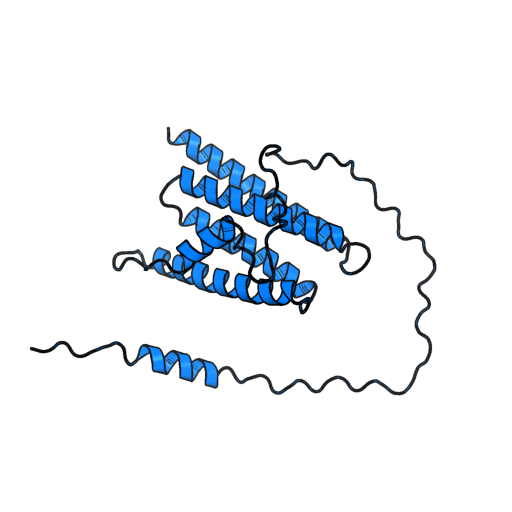.00 93.94 94 VAL A N 1
ATOM 690 C CA . VAL A 1 94 ? -9.447 -12.761 14.359 1.00 93.94 94 VAL A CA 1
ATOM 691 C C . VAL A 1 94 ? -10.296 -12.912 15.623 1.00 93.94 94 VAL A C 1
ATOM 693 O O . VAL A 1 94 ? -10.600 -14.053 15.981 1.00 93.94 94 VAL A O 1
ATOM 696 N N . PRO A 1 95 ? -10.715 -11.817 16.288 1.00 93.31 95 PRO A N 1
ATOM 697 C CA . PRO A 1 95 ? -11.536 -11.919 17.490 1.00 93.31 95 PRO A CA 1
ATOM 698 C C . PRO A 1 95 ? -12.827 -12.702 17.219 1.00 93.31 95 PRO A C 1
ATOM 700 O O . PRO A 1 95 ? -13.477 -12.519 16.182 1.00 93.31 95 PRO A O 1
ATOM 703 N N . ALA A 1 96 ? -13.203 -13.593 18.140 1.00 95.00 96 ALA A N 1
ATOM 704 C CA . ALA A 1 96 ? -14.376 -14.454 17.974 1.00 95.00 96 ALA A CA 1
ATOM 705 C C . ALA A 1 96 ? -15.675 -13.636 17.842 1.00 95.00 96 ALA A C 1
ATOM 707 O O . ALA A 1 96 ? -16.553 -13.975 17.041 1.00 95.00 96 ALA A O 1
ATOM 708 N N . ASP A 1 97 ? -15.738 -12.520 18.563 1.00 96.69 97 ASP A N 1
ATOM 709 C CA . ASP A 1 97 ? -16.813 -11.531 18.624 1.00 96.69 97 ASP A CA 1
ATOM 710 C C . ASP A 1 97 ? -16.755 -10.468 17.511 1.00 96.69 97 ASP A C 1
ATOM 712 O O . ASP A 1 97 ? -17.661 -9.642 17.402 1.00 96.69 97 ASP A O 1
ATOM 716 N N . ALA A 1 98 ? -15.739 -10.491 16.638 1.00 95.31 98 ALA A N 1
ATOM 717 C CA . ALA A 1 98 ? -15.647 -9.540 15.535 1.00 95.31 98 ALA A CA 1
ATOM 718 C C . ALA A 1 98 ? -16.862 -9.642 14.595 1.00 95.31 98 ALA A C 1
ATOM 720 O O . ALA A 1 98 ? -17.331 -10.739 14.258 1.00 95.31 98 ALA A O 1
ATOM 721 N N . SER A 1 99 ? -17.328 -8.487 14.108 1.00 97.12 99 SER A N 1
ATOM 722 C CA . SER A 1 99 ? -18.416 -8.426 13.130 1.00 97.12 99 SER A CA 1
ATOM 723 C C . SER A 1 99 ? -18.065 -9.209 11.852 1.00 97.12 99 SER A C 1
ATOM 725 O O . SER A 1 99 ? -16.886 -9.287 11.485 1.00 97.12 99 SER A O 1
ATOM 727 N N . PRO A 1 100 ? -19.052 -9.767 11.122 1.00 97.62 100 PRO A N 1
ATOM 728 C CA . PRO A 1 100 ? -18.787 -10.498 9.880 1.00 97.62 100 PRO A CA 1
ATOM 729 C C . PRO A 1 100 ? -17.951 -9.700 8.870 1.00 97.62 100 PRO A C 1
ATOM 731 O O . PRO A 1 100 ? -17.000 -10.233 8.299 1.00 97.62 100 PRO A O 1
ATOM 734 N N . LEU A 1 101 ? -18.236 -8.401 8.716 1.00 96.19 101 LEU A N 1
ATOM 735 C CA . LEU A 1 101 ? -17.463 -7.514 7.845 1.00 96.19 101 LEU A CA 1
ATOM 736 C C . LEU A 1 101 ? -15.995 -7.423 8.283 1.00 96.19 101 LEU A C 1
ATOM 738 O O . LEU A 1 101 ? -15.099 -7.564 7.454 1.00 96.19 101 LEU A O 1
ATOM 742 N N . ARG A 1 102 ? -15.734 -7.258 9.586 1.00 96.12 102 ARG A N 1
ATOM 743 C CA . ARG A 1 102 ? -14.370 -7.176 10.123 1.00 96.12 102 ARG A CA 1
ATOM 744 C C . ARG A 1 102 ? -13.577 -8.457 9.859 1.00 96.12 102 ARG A C 1
ATOM 746 O O . ARG A 1 102 ? -12.401 -8.382 9.508 1.00 96.12 102 ARG A O 1
ATOM 753 N N . LYS A 1 103 ? -14.217 -9.623 9.993 1.00 96.44 103 LYS A N 1
ATOM 754 C CA . LYS A 1 103 ? -13.610 -10.933 9.698 1.00 96.44 103 LYS A CA 1
ATOM 755 C C . LYS A 1 103 ? -13.205 -11.039 8.224 1.00 96.44 103 LYS A C 1
ATOM 757 O O . LYS A 1 103 ? -12.073 -11.421 7.935 1.00 96.44 103 LYS A O 1
ATOM 762 N N . ILE A 1 104 ? -14.093 -10.637 7.310 1.00 97.81 104 ILE A N 1
ATOM 763 C CA . ILE A 1 104 ? -13.827 -10.625 5.861 1.00 97.81 104 ILE A CA 1
ATOM 764 C C . ILE A 1 104 ? -12.669 -9.681 5.527 1.00 97.81 104 ILE A C 1
ATOM 766 O O . ILE A 1 104 ? -11.757 -10.063 4.802 1.00 97.81 104 ILE A O 1
ATOM 770 N N . GLN A 1 105 ? -12.665 -8.471 6.082 1.00 97.44 105 GLN A N 1
ATOM 771 C CA . GLN A 1 105 ? -11.610 -7.493 5.817 1.00 97.44 105 GLN A CA 1
ATOM 772 C C . GLN A 1 105 ? -10.236 -7.959 6.327 1.00 97.44 105 GLN A C 1
ATOM 774 O O . GLN A 1 105 ? -9.238 -7.795 5.629 1.00 97.44 105 GLN A O 1
ATOM 779 N N . LEU A 1 106 ? -10.161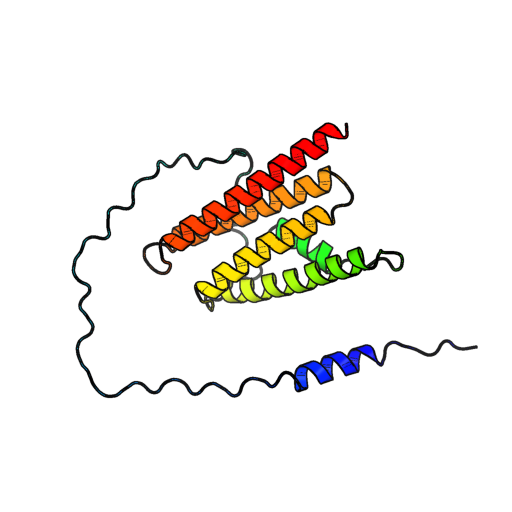 -8.585 7.508 1.00 96.44 106 LEU A N 1
ATOM 780 C CA . LEU A 1 106 ? -8.911 -9.174 8.007 1.00 96.44 106 LEU A CA 1
ATOM 781 C C . LEU A 1 106 ? -8.423 -10.324 7.111 1.00 96.44 106 LEU A C 1
ATOM 783 O O . LEU A 1 106 ? -7.234 -10.396 6.803 1.00 96.44 106 LEU A O 1
ATOM 787 N N . ALA A 1 107 ? -9.331 -11.184 6.639 1.00 96.81 107 ALA A N 1
ATOM 788 C CA . ALA A 1 107 ? -8.994 -12.224 5.667 1.00 96.81 107 ALA A CA 1
ATOM 789 C C . ALA A 1 107 ? -8.491 -11.622 4.341 1.00 96.81 107 ALA A C 1
ATOM 791 O O . ALA A 1 107 ? -7.490 -12.080 3.797 1.00 96.81 107 ALA A O 1
ATOM 792 N N . GLN A 1 108 ? -9.115 -10.542 3.864 1.00 98.19 108 GLN A N 1
ATOM 793 C CA . GLN A 1 108 ? -8.686 -9.831 2.661 1.00 98.19 108 GLN A CA 1
ATOM 794 C C . GLN A 1 108 ? -7.284 -9.220 2.817 1.00 98.19 108 GLN A C 1
ATOM 796 O O . GLN A 1 108 ? -6.480 -9.313 1.891 1.00 98.19 108 GLN A O 1
ATOM 801 N N . VAL A 1 109 ? -6.946 -8.655 3.985 1.00 97.88 109 VAL A N 1
ATOM 802 C CA . VAL A 1 109 ? -5.571 -8.205 4.274 1.00 97.88 109 VAL A CA 1
ATOM 803 C C . VAL A 1 109 ? -4.590 -9.374 4.245 1.00 97.88 109 VAL A C 1
ATOM 805 O O . VAL A 1 109 ? -3.505 -9.235 3.684 1.00 97.88 109 VAL A O 1
ATOM 808 N N . ARG A 1 110 ? -4.953 -10.529 4.814 1.00 97.81 110 ARG A N 1
ATOM 809 C CA . ARG A 1 110 ? -4.095 -11.723 4.829 1.00 97.81 110 ARG A CA 1
ATOM 810 C C . ARG A 1 110 ? -3.795 -12.243 3.422 1.00 97.81 110 ARG A C 1
ATOM 812 O O . ARG A 1 110 ? -2.631 -12.510 3.108 1.00 97.81 110 ARG A O 1
ATOM 819 N N . GLU A 1 111 ? -4.815 -12.354 2.577 1.00 98.19 111 GLU A N 1
ATOM 820 C CA . GLU A 1 111 ? -4.648 -12.769 1.179 1.00 98.19 111 GLU A CA 1
ATOM 821 C C . GLU A 1 111 ? -3.852 -11.731 0.381 1.00 98.19 111 GLU A C 1
ATOM 823 O O . GLU A 1 111 ? -2.898 -12.074 -0.318 1.00 98.19 111 GLU A O 1
ATOM 828 N N . GLY A 1 112 ? -4.162 -10.445 0.561 1.00 97.38 112 GLY A N 1
ATOM 829 C CA . GLY A 1 112 ? -3.422 -9.354 -0.067 1.00 97.38 112 GLY A CA 1
ATOM 830 C C . GLY A 1 112 ? -1.943 -9.339 0.327 1.00 97.38 112 GLY A C 1
ATOM 831 O O . GLY A 1 112 ? -1.074 -9.242 -0.534 1.00 97.38 112 GLY A O 1
ATOM 832 N N . PHE A 1 113 ? -1.622 -9.520 1.610 1.00 96.44 113 PHE A N 1
ATOM 833 C CA . PHE A 1 113 ? -0.238 -9.630 2.076 1.00 96.44 113 PHE A CA 1
ATOM 834 C C . PHE A 1 113 ? 0.481 -10.853 1.481 1.00 96.44 113 PHE A C 1
ATOM 836 O O . PHE A 1 113 ? 1.638 -10.759 1.059 1.00 96.44 113 PHE A O 1
ATOM 843 N N . SER A 1 114 ? -0.204 -11.995 1.393 1.00 95.75 114 SER A N 1
ATOM 844 C CA . SER A 1 114 ? 0.343 -13.212 0.776 1.00 95.75 114 SER A CA 1
A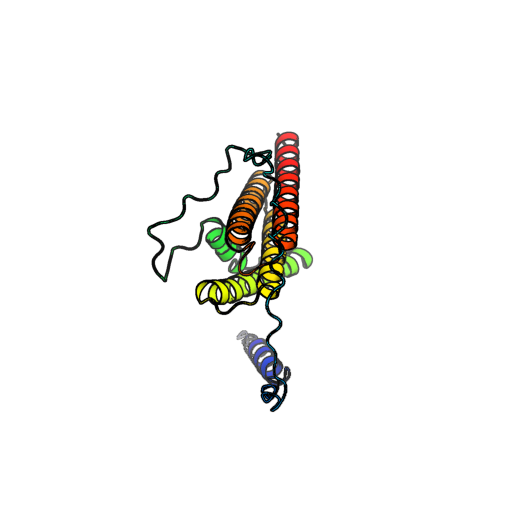TOM 845 C C . SER A 1 114 ? 0.636 -13.010 -0.713 1.00 95.75 114 SER A C 1
ATOM 847 O O . SER A 1 114 ? 1.675 -13.443 -1.209 1.00 95.75 114 SER A O 1
ATOM 849 N N . TYR A 1 115 ? -0.236 -12.296 -1.426 1.00 96.38 115 TYR A N 1
ATOM 850 C CA . TYR A 1 115 ? 0.013 -11.893 -2.807 1.00 96.38 115 TYR A CA 1
ATOM 851 C C . TYR A 1 115 ? 1.247 -10.985 -2.912 1.00 96.38 115 TYR A C 1
ATOM 853 O O . TYR A 1 115 ? 2.165 -11.278 -3.680 1.00 96.38 115 TYR A O 1
ATOM 861 N N . LEU A 1 116 ? 1.311 -9.921 -2.101 1.00 94.56 116 LEU A N 1
ATOM 862 C CA . LEU A 1 116 ? 2.415 -8.956 -2.127 1.00 94.56 116 LEU A CA 1
ATOM 863 C C . LEU A 1 116 ? 3.767 -9.615 -1.861 1.00 94.56 116 LEU A C 1
ATOM 865 O O . LEU A 1 116 ? 4.733 -9.328 -2.559 1.00 94.56 116 LEU A O 1
ATOM 869 N N . THR A 1 117 ? 3.845 -10.523 -0.890 1.00 91.62 117 THR A N 1
ATOM 870 C CA . THR A 1 117 ? 5.098 -11.224 -0.567 1.00 91.62 117 THR A CA 1
ATOM 871 C C . THR A 1 117 ? 5.558 -12.137 -1.703 1.00 91.62 117 THR A C 1
ATOM 873 O O . THR A 1 117 ? 6.738 -12.123 -2.055 1.00 91.62 117 THR A O 1
ATOM 876 N N . ARG A 1 118 ? 4.639 -12.873 -2.341 1.00 92.44 118 ARG A N 1
ATOM 877 C CA . ARG A 1 118 ? 4.956 -13.737 -3.490 1.00 92.44 118 ARG A CA 1
ATOM 878 C C . ARG A 1 118 ? 5.417 -12.943 -4.708 1.00 92.44 118 ARG A C 1
ATOM 880 O O . ARG A 1 118 ? 6.410 -13.316 -5.332 1.00 92.44 118 ARG A O 1
ATOM 887 N N . VAL A 1 119 ? 4.726 -11.855 -5.050 1.00 91.75 119 VAL A N 1
ATOM 888 C CA . VAL A 1 119 ? 5.127 -11.030 -6.200 1.00 91.75 119 VAL A CA 1
ATOM 889 C C . VAL A 1 119 ? 6.427 -10.286 -5.907 1.00 91.75 119 VAL A C 1
ATOM 891 O O . VAL A 1 119 ? 7.302 -10.257 -6.767 1.00 91.75 119 VAL A O 1
ATOM 894 N N . ARG A 1 120 ? 6.623 -9.789 -4.680 1.00 89.00 120 ARG A N 1
ATOM 895 C CA . ARG A 1 120 ? 7.894 -9.187 -4.263 1.00 89.00 120 ARG A CA 1
ATOM 896 C C . ARG A 1 120 ? 9.070 -10.153 -4.421 1.00 89.00 120 ARG A C 1
ATOM 898 O O . ARG A 1 120 ? 10.069 -9.759 -5.009 1.00 89.00 120 ARG A O 1
ATOM 905 N N . MET A 1 121 ? 8.938 -11.413 -3.997 1.00 89.12 121 MET A N 1
ATOM 906 C CA . MET A 1 121 ? 9.974 -12.432 -4.233 1.00 89.12 121 MET A CA 1
ATOM 907 C C . MET A 1 121 ? 10.306 -12.585 -5.721 1.00 89.12 121 MET A C 1
ATOM 909 O O . MET A 1 121 ? 11.470 -12.692 -6.093 1.00 89.12 121 MET A O 1
ATOM 913 N N . ARG A 1 122 ? 9.295 -12.578 -6.597 1.00 91.50 122 ARG A N 1
ATOM 914 C CA . ARG A 1 122 ? 9.521 -12.648 -8.048 1.00 91.50 122 ARG A CA 1
ATOM 915 C C . ARG A 1 122 ? 10.234 -11.407 -8.580 1.00 91.50 122 ARG A C 1
ATOM 917 O O . ARG A 1 122 ? 11.114 -11.555 -9.422 1.00 91.50 122 ARG A O 1
ATOM 924 N N . ILE A 1 123 ? 9.890 -10.219 -8.077 1.00 86.19 123 ILE A N 1
ATOM 925 C CA . ILE A 1 123 ? 10.567 -8.959 -8.418 1.00 86.19 123 ILE A CA 1
ATOM 926 C C . ILE A 1 123 ? 12.038 -9.005 -7.995 1.00 86.19 123 ILE A C 1
ATOM 928 O O . ILE A 1 123 ? 12.911 -8.710 -8.806 1.00 86.19 123 ILE A O 1
ATOM 932 N N . GLU A 1 124 ? 12.318 -9.431 -6.763 1.00 84.06 124 GLU A N 1
ATOM 933 C CA . GLU A 1 124 ? 13.677 -9.548 -6.214 1.00 84.06 124 GLU A CA 1
ATOM 934 C C . GLU A 1 124 ? 14.537 -10.561 -6.986 1.00 84.06 124 GLU A C 1
ATOM 936 O O . GLU A 1 124 ? 15.742 -10.370 -7.124 1.00 84.06 124 GLU A O 1
ATOM 941 N N . LEU A 1 125 ? 13.919 -11.601 -7.550 1.00 87.94 125 LEU A N 1
ATOM 942 C CA . LEU A 1 125 ? 14.581 -12.579 -8.419 1.00 87.94 125 LEU A CA 1
ATOM 943 C C . LEU A 1 125 ? 14.660 -12.139 -9.894 1.00 87.94 125 LEU A C 1
ATOM 945 O O . LEU A 1 125 ? 15.158 -12.895 -10.725 1.00 87.94 125 LEU A O 1
ATOM 949 N N . GLY A 1 126 ? 14.137 -10.961 -10.251 1.00 87.00 126 GLY A N 1
ATOM 950 C CA . GLY A 1 126 ? 14.069 -10.488 -11.639 1.00 87.00 126 GLY A CA 1
ATOM 951 C C . GLY A 1 126 ? 13.109 -11.285 -12.536 1.00 87.00 126 GLY A C 1
ATOM 952 O O . GLY A 1 126 ? 13.153 -11.151 -13.754 1.00 87.00 126 GLY A O 1
ATOM 953 N N . MET A 1 127 ? 12.227 -12.105 -11.956 1.00 91.19 127 MET A N 1
ATOM 954 C CA . MET A 1 127 ? 11.295 -13.004 -12.652 1.00 91.19 127 MET A CA 1
ATOM 955 C C . MET A 1 127 ? 9.869 -12.438 -12.711 1.00 91.19 127 MET A C 1
ATOM 957 O O . MET A 1 127 ? 8.888 -13.142 -12.430 1.00 91.19 127 MET A O 1
ATOM 961 N N . PHE A 1 128 ? 9.742 -11.156 -13.041 1.00 88.19 128 PHE A N 1
ATOM 962 C CA . PHE A 1 128 ? 8.456 -10.472 -13.139 1.00 88.19 128 PHE A CA 1
ATOM 963 C C . PHE A 1 128 ? 8.293 -9.785 -14.494 1.00 88.19 128 PHE A C 1
ATOM 965 O O . PHE A 1 128 ? 9.270 -9.362 -15.114 1.00 88.19 128 PHE A O 1
ATOM 972 N N . ARG A 1 129 ? 7.046 -9.675 -14.947 1.00 89.44 129 ARG A N 1
ATOM 973 C CA . ARG A 1 129 ? 6.663 -8.886 -16.122 1.00 89.44 129 ARG A CA 1
ATOM 974 C C . ARG A 1 129 ? 6.187 -7.502 -15.696 1.00 89.44 129 ARG A C 1
ATOM 976 O O . ARG A 1 129 ? 5.694 -7.332 -14.580 1.00 89.44 129 ARG A O 1
ATOM 983 N N . SER A 1 130 ? 6.289 -6.520 -16.585 1.00 85.62 130 SER A N 1
ATOM 984 C CA . SER A 1 130 ? 5.871 -5.146 -16.287 1.00 85.62 130 SER A CA 1
ATOM 985 C C . SER A 1 130 ? 4.390 -5.062 -15.889 1.00 85.62 130 SER A C 1
ATOM 987 O O . SER A 1 130 ? 4.038 -4.296 -14.997 1.00 85.62 130 SER A O 1
ATOM 989 N N . GLU A 1 131 ? 3.515 -5.903 -16.449 1.00 87.31 131 GLU A N 1
ATOM 990 C CA . GLU A 1 131 ? 2.097 -5.960 -16.064 1.00 87.31 131 GLU A CA 1
ATOM 991 C C . GLU A 1 131 ? 1.900 -6.499 -14.638 1.00 87.31 131 GLU A C 1
ATOM 993 O O . GLU A 1 131 ? 1.062 -6.000 -13.886 1.00 87.31 131 GLU A O 1
ATOM 998 N N . GLU A 1 132 ? 2.697 -7.493 -14.236 1.00 89.62 132 GLU A N 1
ATOM 999 C CA . GLU A 1 132 ? 2.657 -8.058 -12.880 1.00 89.62 132 GLU A CA 1
ATOM 1000 C C . GLU A 1 132 ? 3.114 -7.033 -11.843 1.00 89.62 132 GLU A C 1
ATOM 1002 O O . GLU A 1 132 ? 2.590 -7.004 -10.727 1.00 89.62 132 GLU A O 1
ATOM 1007 N N . TYR A 1 133 ? 4.057 -6.166 -12.223 1.00 87.56 133 TYR A N 1
ATOM 1008 C CA . TYR A 1 133 ? 4.468 -5.050 -11.387 1.00 87.56 133 TYR A CA 1
ATOM 1009 C C . TYR A 1 133 ? 3.301 -4.098 -11.145 1.00 87.56 133 TYR A C 1
ATOM 1011 O O . TYR A 1 133 ? 2.979 -3.829 -9.995 1.00 87.56 133 TYR A O 1
ATOM 1019 N N . MET A 1 134 ? 2.581 -3.672 -12.186 1.00 86.69 134 MET A N 1
ATOM 1020 C CA . MET A 1 134 ? 1.442 -2.760 -12.014 1.00 86.69 134 MET A CA 1
ATOM 1021 C C . MET A 1 134 ? 0.336 -3.348 -11.127 1.00 86.69 134 MET A C 1
ATOM 1023 O O . MET A 1 134 ? -0.201 -2.645 -10.271 1.00 86.69 134 MET A O 1
ATOM 1027 N N . LEU A 1 135 ? 0.051 -4.647 -11.254 1.00 91.94 135 LEU A N 1
ATOM 1028 C CA . LEU A 1 135 ? -0.878 -5.343 -10.355 1.00 91.94 135 LEU A CA 1
ATOM 1029 C C . LEU A 1 135 ? -0.361 -5.400 -8.909 1.00 91.94 135 LEU A C 1
ATOM 1031 O O . LEU A 1 135 ? -1.139 -5.280 -7.962 1.00 91.94 135 LEU A O 1
ATOM 1035 N N . TYR A 1 136 ? 0.949 -5.573 -8.715 1.00 91.75 136 TYR A N 1
ATOM 1036 C CA . TYR A 1 136 ? 1.577 -5.493 -7.394 1.00 91.75 136 TYR A CA 1
ATOM 1037 C C . TYR A 1 136 ? 1.365 -4.123 -6.744 1.00 91.75 136 TYR A C 1
ATOM 1039 O O . TYR A 1 136 ? 0.999 -4.063 -5.570 1.00 91.75 136 TYR A O 1
ATOM 1047 N N . LEU A 1 137 ? 1.497 -3.040 -7.509 1.00 90.19 137 LEU A N 1
ATOM 1048 C CA . LEU A 1 137 ? 1.283 -1.673 -7.026 1.00 90.19 137 LEU A CA 1
ATOM 1049 C C . LEU A 1 137 ? -0.166 -1.415 -6.611 1.00 90.19 137 LEU A C 1
ATOM 1051 O O . LEU A 1 137 ? -0.431 -0.877 -5.532 1.00 90.19 137 LEU A O 1
ATOM 1055 N N . GLU A 1 138 ? -1.113 -1.833 -7.448 1.00 92.94 138 GLU A N 1
ATOM 1056 C CA . GLU A 1 138 ? -2.539 -1.704 -7.160 1.00 92.94 138 GLU A CA 1
ATOM 1057 C C . GLU A 1 138 ? -2.936 -2.494 -5.906 1.00 92.94 138 GLU A C 1
ATOM 1059 O O . GLU A 1 138 ? -3.652 -1.983 -5.033 1.00 92.94 138 GLU A O 1
ATOM 1064 N N . MET A 1 139 ? -2.425 -3.722 -5.776 1.00 96.50 139 MET A N 1
ATOM 1065 C CA . MET A 1 139 ? -2.652 -4.534 -4.587 1.00 96.50 139 MET A CA 1
ATOM 1066 C C . MET A 1 139 ? -2.032 -3.884 -3.350 1.00 96.50 139 MET A C 1
ATOM 1068 O O . MET A 1 139 ? -2.672 -3.834 -2.300 1.00 96.50 139 MET A O 1
ATOM 1072 N N . GLN A 1 140 ? -0.822 -3.329 -3.463 1.00 95.00 140 GLN A N 1
ATOM 1073 C CA . GLN A 1 140 ? -0.132 -2.694 -2.343 1.00 95.00 140 GLN A CA 1
ATOM 1074 C C . GLN A 1 140 ? -0.959 -1.527 -1.805 1.00 95.00 140 GLN A C 1
ATOM 1076 O O . GLN A 1 140 ? -1.274 -1.486 -0.613 1.00 95.00 140 GLN A O 1
ATOM 1081 N N . ARG A 1 141 ? -1.410 -0.638 -2.696 1.00 94.06 141 ARG A N 1
ATOM 1082 C CA . ARG A 1 141 ? -2.314 0.465 -2.352 1.00 94.06 141 ARG A CA 1
ATOM 1083 C C . ARG A 1 141 ? -3.590 -0.035 -1.673 1.00 94.06 141 ARG A C 1
ATOM 1085 O O . ARG A 1 141 ? -3.988 0.502 -0.639 1.00 94.06 141 ARG A O 1
ATOM 1092 N N . SER A 1 142 ? -4.236 -1.049 -2.246 1.00 96.69 142 SER A N 1
ATOM 1093 C CA . SER A 1 142 ? -5.504 -1.585 -1.738 1.00 96.69 142 SER A CA 1
ATOM 1094 C C . SER A 1 142 ? -5.363 -2.155 -0.328 1.00 96.69 142 SER A C 1
ATOM 1096 O O . SER A 1 142 ? -6.199 -1.883 0.535 1.00 96.69 142 SER A O 1
ATOM 1098 N N . VAL A 1 143 ? -4.279 -2.892 -0.080 1.00 97.88 143 VAL A N 1
ATOM 1099 C CA . VAL A 1 143 ? -3.997 -3.521 1.210 1.00 97.88 143 VAL A CA 1
ATOM 1100 C C . VAL A 1 143 ? -3.654 -2.485 2.280 1.00 97.88 143 VAL A C 1
ATOM 1102 O O . VAL A 1 143 ? -4.201 -2.563 3.378 1.00 97.88 143 VAL A O 1
ATOM 1105 N N . PHE A 1 144 ? -2.822 -1.482 1.977 1.00 97.38 144 PHE A N 1
ATOM 1106 C CA . PHE A 1 144 ? -2.525 -0.412 2.939 1.00 97.38 144 PHE A CA 1
ATOM 1107 C C . PHE A 1 144 ? -3.755 0.434 3.270 1.00 97.38 144 PHE A C 1
ATOM 1109 O O . PHE A 1 144 ? -3.989 0.738 4.440 1.00 97.38 144 PHE A O 1
ATOM 1116 N N . ARG A 1 145 ? -4.585 0.761 2.271 1.00 96.75 145 ARG A N 1
ATOM 1117 C CA . ARG A 1 145 ? -5.853 1.460 2.508 1.00 96.75 145 ARG A CA 1
ATOM 1118 C C . ARG A 1 145 ? -6.755 0.649 3.436 1.00 96.75 145 ARG A C 1
ATOM 1120 O O . ARG A 1 145 ? -7.262 1.181 4.417 1.00 96.75 145 ARG A O 1
ATOM 1127 N N . LEU A 1 146 ? -6.913 -0.647 3.164 1.00 98.06 146 LEU A N 1
ATOM 1128 C CA . LEU A 1 146 ? -7.709 -1.535 4.009 1.00 98.06 146 LEU A CA 1
ATOM 1129 C C . LEU A 1 146 ? -7.141 -1.637 5.433 1.00 98.06 146 LEU A C 1
ATOM 1131 O O . LEU A 1 146 ? -7.904 -1.589 6.391 1.00 98.06 146 LEU A O 1
ATOM 1135 N N . ALA A 1 147 ? -5.817 -1.709 5.591 1.00 98.00 147 ALA A N 1
ATOM 1136 C CA . ALA A 1 147 ? -5.166 -1.683 6.899 1.00 98.00 147 ALA A CA 1
ATOM 1137 C C . ALA A 1 147 ? -5.462 -0.381 7.669 1.00 98.00 147 ALA A C 1
ATOM 1139 O O . ALA A 1 147 ? -5.758 -0.430 8.864 1.00 98.00 147 ALA A O 1
ATOM 1140 N N . GLY A 1 148 ? -5.465 0.764 6.977 1.00 97.38 148 GLY A N 1
ATOM 1141 C CA . GLY A 1 148 ? -5.867 2.056 7.534 1.00 97.38 148 GLY A CA 1
ATOM 1142 C C . GLY A 1 148 ? -7.327 2.089 7.986 1.00 97.38 148 GLY A C 1
ATOM 1143 O O . GLY A 1 148 ? -7.612 2.547 9.090 1.00 97.38 148 GLY A O 1
ATOM 1144 N N . GLU A 1 149 ? -8.249 1.545 7.188 1.00 96.69 149 GLU A N 1
ATOM 1145 C CA . GLU A 1 149 ? -9.664 1.412 7.576 1.00 96.69 149 GLU A CA 1
ATOM 1146 C C . GLU A 1 149 ? -9.878 0.436 8.740 1.00 96.69 149 GLU A C 1
ATOM 1148 O O . GLU A 1 149 ? -10.833 0.562 9.504 1.00 96.69 149 GLU A O 1
ATOM 1153 N N . LEU A 1 150 ? -8.971 -0.526 8.910 1.00 97.12 150 LEU A N 1
ATOM 1154 C CA . LEU A 1 150 ? -8.999 -1.459 10.026 1.00 97.12 150 LEU A CA 1
ATOM 1155 C C . LEU A 1 150 ? -8.372 -0.893 11.310 1.00 97.12 150 LEU A C 1
ATOM 1157 O O . LEU A 1 150 ? -8.484 -1.533 12.363 1.00 97.12 150 LEU A O 1
ATOM 1161 N N . ALA A 1 151 ? -7.725 0.269 11.268 1.00 97.00 151 ALA A N 1
ATOM 1162 C CA . ALA A 1 151 ? -7.107 0.860 12.446 1.00 97.00 151 ALA A CA 1
ATOM 1163 C C . ALA A 1 151 ? -8.153 1.243 13.504 1.00 97.00 151 ALA A C 1
ATOM 1165 O O . ALA A 1 151 ? -9.173 1.853 13.201 1.00 97.00 151 ALA A O 1
ATOM 1166 N N . ALA A 1 152 ? -7.877 0.915 14.769 1.00 94.44 152 ALA A N 1
ATOM 1167 C CA . ALA A 1 152 ? -8.790 1.200 15.879 1.00 94.44 152 ALA A CA 1
ATOM 1168 C C . ALA A 1 152 ? -8.829 2.685 16.275 1.00 94.44 152 ALA A C 1
ATOM 1170 O O . ALA A 1 152 ? -9.766 3.124 16.934 1.00 94.44 152 ALA A O 1
ATOM 1171 N N . THR A 1 153 ? -7.800 3.455 15.912 1.00 96.25 153 THR A N 1
ATOM 1172 C CA . THR A 1 153 ? -7.657 4.859 16.307 1.00 96.25 153 THR A CA 1
ATOM 1173 C C . THR A 1 153 ? -7.372 5.745 15.096 1.00 96.25 153 THR A C 1
ATOM 1175 O O . THR A 1 153 ? -6.723 5.289 14.147 1.00 96.25 153 THR A O 1
ATOM 1178 N N . PRO A 1 154 ? -7.772 7.032 15.131 1.00 96.56 154 PRO A N 1
ATOM 1179 C CA . PRO A 1 154 ? -7.423 7.989 14.082 1.00 96.56 154 PRO A CA 1
ATOM 1180 C C . PRO A 1 154 ? -5.908 8.092 13.855 1.00 96.56 154 PRO A C 1
ATOM 1182 O O . PRO A 1 154 ? -5.452 8.092 12.716 1.00 96.56 154 PRO A O 1
ATOM 1185 N N . THR A 1 155 ? -5.107 8.086 14.925 1.00 95.31 155 THR A N 1
ATOM 1186 C CA . THR A 1 155 ? -3.637 8.090 14.830 1.00 95.31 155 THR A CA 1
ATOM 1187 C C . THR A 1 155 ? -3.099 6.828 14.155 1.00 95.31 155 THR A C 1
ATOM 1189 O O . THR A 1 155 ? -2.199 6.907 13.323 1.00 95.31 155 THR A O 1
ATOM 1192 N N . GLY A 1 156 ? -3.669 5.658 14.463 1.00 96.06 156 GLY A N 1
ATOM 1193 C CA . GLY A 1 156 ? -3.312 4.410 13.787 1.00 96.0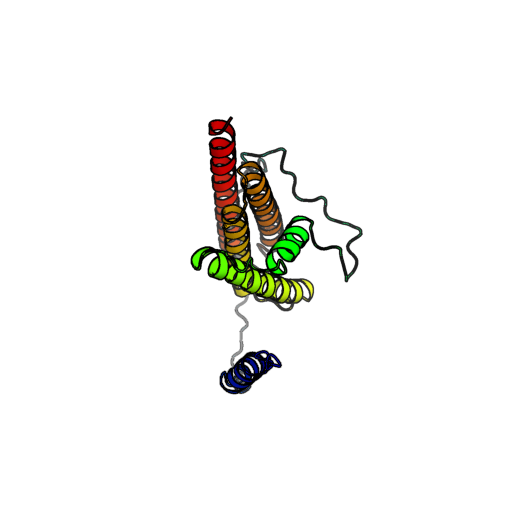6 156 GLY A CA 1
ATOM 1194 C C . GLY A 1 156 ? -3.656 4.443 12.297 1.00 96.06 156 GLY A C 1
ATOM 1195 O O . GLY A 1 156 ? -2.876 3.962 11.479 1.00 96.06 156 GLY A O 1
ATOM 1196 N N . LYS A 1 157 ? -4.785 5.063 11.932 1.00 97.12 157 LYS A N 1
ATOM 1197 C CA . LYS A 1 157 ? -5.187 5.266 10.535 1.00 97.12 157 LYS A CA 1
ATOM 1198 C C . LYS A 1 157 ? -4.188 6.158 9.792 1.00 97.12 157 LYS A C 1
ATOM 1200 O O . LYS A 1 157 ? -3.743 5.781 8.712 1.00 97.12 157 LYS A O 1
ATOM 1205 N N . VAL A 1 158 ? -3.773 7.279 10.393 1.00 97.00 158 VAL A N 1
ATOM 1206 C CA . VAL A 1 158 ? -2.722 8.164 9.846 1.00 97.00 158 VAL A CA 1
ATOM 1207 C C . VAL A 1 158 ? -1.428 7.390 9.590 1.00 97.00 158 VAL A C 1
ATOM 1209 O O . VAL A 1 158 ? -0.902 7.448 8.483 1.00 97.00 158 VAL A O 1
ATOM 1212 N N . MET A 1 159 ? -0.961 6.599 10.560 1.00 96.50 159 MET A N 1
ATOM 1213 C CA . MET A 1 159 ? 0.262 5.797 10.418 1.00 96.50 159 MET A CA 1
ATOM 1214 C C . MET A 1 159 ? 0.218 4.858 9.197 1.00 96.50 159 MET A C 1
ATOM 1216 O O . MET A 1 159 ? 1.202 4.754 8.466 1.00 96.50 159 MET A O 1
ATOM 1220 N N . TRP A 1 160 ? -0.909 4.186 8.940 1.00 97.62 160 TRP A N 1
ATOM 1221 C CA . TRP A 1 160 ? -1.044 3.317 7.764 1.00 97.62 160 TRP A CA 1
ATOM 1222 C C . TRP A 1 160 ? -1.034 4.083 6.444 1.00 97.62 160 TRP A C 1
ATOM 1224 O O . TRP A 1 160 ? -0.475 3.598 5.460 1.00 97.62 160 TRP A O 1
ATOM 1234 N N . TYR A 1 161 ? -1.618 5.279 6.413 1.00 97.12 161 TYR A N 1
ATOM 1235 C CA . TYR A 1 161 ? -1.576 6.116 5.219 1.00 97.12 161 TYR A CA 1
ATOM 1236 C C . TYR A 1 161 ? -0.187 6.710 4.967 1.00 97.12 161 TYR A C 1
ATOM 1238 O O . TYR A 1 161 ? 0.220 6.807 3.813 1.00 97.12 161 TYR A O 1
ATOM 1246 N N . GLU A 1 162 ? 0.596 7.007 6.006 1.00 95.75 162 GLU A N 1
ATOM 1247 C CA . GLU A 1 162 ? 2.015 7.340 5.827 1.00 95.75 162 GLU A CA 1
ATOM 1248 C C . GLU A 1 162 ? 2.790 6.179 5.193 1.00 95.75 162 GLU A C 1
ATOM 1250 O O . GLU A 1 162 ? 3.610 6.384 4.298 1.00 95.75 162 GLU A O 1
ATOM 1255 N N . ASP A 1 163 ? 2.520 4.947 5.629 1.00 94.88 163 ASP A N 1
ATOM 1256 C CA . ASP A 1 163 ? 3.126 3.753 5.042 1.00 94.88 163 ASP A CA 1
ATOM 1257 C C . ASP A 1 163 ? 2.722 3.544 3.582 1.00 94.88 163 ASP A C 1
ATOM 1259 O O . ASP A 1 163 ? 3.573 3.194 2.762 1.00 94.88 163 ASP A O 1
ATOM 1263 N N . ALA A 1 164 ? 1.462 3.823 3.242 1.00 94.88 164 ALA A N 1
ATOM 1264 C CA . ALA A 1 164 ? 0.983 3.807 1.864 1.00 94.88 164 ALA A CA 1
ATOM 1265 C C . ALA A 1 164 ? 1.741 4.820 0.988 1.00 94.88 164 ALA A C 1
ATOM 1267 O O . ALA A 1 164 ? 2.145 4.486 -0.126 1.00 94.88 164 ALA A O 1
ATOM 1268 N N . VAL A 1 165 ? 1.976 6.037 1.498 1.00 94.31 165 VAL A N 1
ATOM 1269 C CA . VAL A 1 165 ? 2.741 7.078 0.793 1.00 94.31 165 VAL A CA 1
ATOM 1270 C C . VAL A 1 165 ? 4.191 6.645 0.587 1.00 94.31 165 VAL A C 1
ATOM 1272 O O . VAL A 1 165 ? 4.683 6.718 -0.537 1.00 94.31 165 VAL A O 1
ATOM 1275 N N . AR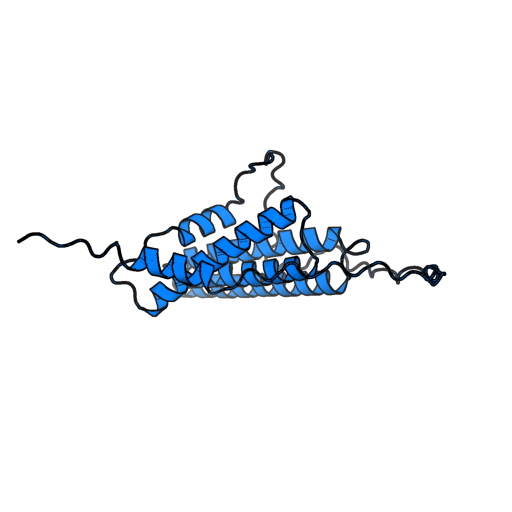G A 1 166 ? 4.867 6.134 1.628 1.00 89.81 166 ARG A N 1
ATOM 1276 C CA . ARG A 1 166 ? 6.256 5.638 1.523 1.00 89.81 166 ARG A CA 1
ATOM 1277 C C . ARG A 1 166 ? 6.378 4.521 0.486 1.00 89.81 166 ARG A C 1
ATOM 1279 O O . ARG A 1 166 ? 7.294 4.549 -0.334 1.00 89.81 166 ARG A O 1
ATOM 1286 N N . ALA A 1 167 ? 5.441 3.573 0.502 1.00 90.12 167 ALA A N 1
ATOM 1287 C CA . ALA A 1 167 ? 5.378 2.493 -0.474 1.00 90.12 167 ALA A CA 1
ATOM 1288 C C . ALA A 1 167 ? 5.195 3.029 -1.904 1.00 90.12 167 ALA A C 1
ATOM 1290 O O . ALA A 1 167 ? 5.958 2.668 -2.795 1.00 90.12 167 ALA A O 1
ATOM 1291 N N . ALA A 1 168 ? 4.251 3.950 -2.120 1.00 91.56 168 ALA A N 1
ATOM 1292 C CA . ALA A 1 168 ? 4.030 4.557 -3.432 1.00 91.56 168 ALA A CA 1
ATOM 1293 C C . ALA A 1 168 ? 5.244 5.366 -3.933 1.00 91.56 168 ALA A C 1
ATOM 1295 O O . ALA A 1 168 ? 5.512 5.410 -5.132 1.00 91.56 168 ALA A O 1
ATOM 1296 N N . TRP A 1 169 ? 6.015 5.966 -3.024 1.00 89.56 169 TRP A N 1
ATOM 1297 C CA . TRP A 1 169 ? 7.254 6.675 -3.350 1.00 89.56 169 TRP A CA 1
ATOM 1298 C C . TRP A 1 169 ? 8.362 5.736 -3.838 1.00 89.56 169 TRP A C 1
ATOM 1300 O O . TRP A 1 169 ? 9.025 6.009 -4.839 1.00 89.56 169 TRP A O 1
ATOM 1310 N N . GLU A 1 170 ? 8.560 4.608 -3.150 1.00 85.31 170 GLU A N 1
ATOM 1311 C CA . GLU A 1 170 ? 9.528 3.583 -3.558 1.00 85.31 170 GLU A CA 1
ATOM 1312 C C . GLU A 1 170 ? 9.206 3.041 -4.955 1.00 85.31 170 GLU A C 1
ATOM 1314 O O . GLU A 1 170 ? 10.099 2.840 -5.781 1.00 85.31 170 GLU A O 1
ATOM 1319 N N . VAL A 1 171 ? 7.917 2.883 -5.223 1.00 88.00 171 VAL A N 1
ATOM 1320 C CA . VAL A 1 171 ? 7.359 2.445 -6.496 1.00 88.00 171 VAL A CA 1
ATOM 1321 C C . VAL A 1 171 ? 7.596 3.455 -7.611 1.00 88.00 171 VAL A C 1
ATOM 1323 O O . VAL A 1 171 ? 8.067 3.079 -8.686 1.00 88.00 171 VAL A O 1
ATOM 1326 N N . GLU A 1 172 ? 7.304 4.734 -7.371 1.00 89.31 172 GLU A N 1
ATOM 1327 C CA . GLU A 1 172 ? 7.577 5.796 -8.340 1.00 89.31 172 GLU A CA 1
ATOM 1328 C C . GLU A 1 172 ? 9.070 5.823 -8.693 1.00 89.31 172 GLU A C 1
ATOM 1330 O O . GLU A 1 172 ? 9.423 5.827 -9.873 1.00 89.31 172 GLU A O 1
ATOM 1335 N N . ARG A 1 173 ? 9.949 5.733 -7.684 1.00 87.69 173 ARG A N 1
ATOM 1336 C CA . ARG A 1 173 ? 11.405 5.687 -7.876 1.00 87.69 173 ARG A CA 1
ATOM 1337 C C . ARG A 1 173 ? 11.849 4.466 -8.684 1.00 87.69 173 ARG A C 1
ATOM 1339 O O . ARG A 1 173 ? 12.668 4.601 -9.590 1.00 87.69 173 ARG A O 1
ATOM 1346 N N . PHE A 1 174 ? 11.337 3.279 -8.360 1.00 85.50 174 PHE A N 1
ATOM 1347 C CA . PHE A 1 174 ? 11.676 2.048 -9.078 1.00 85.50 174 PHE A CA 1
ATOM 1348 C C . PHE A 1 174 ? 11.203 2.091 -10.536 1.00 85.50 174 PHE A C 1
ATOM 1350 O O . PHE A 1 174 ? 11.956 1.726 -11.436 1.00 85.50 174 PHE A O 1
ATOM 1357 N N . THR A 1 175 ? 9.992 2.599 -10.775 1.00 88.44 175 THR A N 1
ATOM 1358 C CA . THR A 1 175 ? 9.435 2.776 -12.124 1.00 88.44 175 THR A CA 1
ATOM 1359 C C . THR A 1 175 ? 10.271 3.770 -12.926 1.00 88.44 175 THR A C 1
ATOM 1361 O O . THR A 1 175 ? 10.657 3.480 -14.055 1.00 88.44 175 THR A O 1
ATOM 1364 N N . ALA A 1 176 ? 10.625 4.915 -12.331 1.00 89.19 176 ALA A N 1
ATOM 1365 C CA . ALA A 1 176 ? 11.453 5.933 -12.974 1.00 89.19 176 ALA A CA 1
ATOM 1366 C C . ALA A 1 176 ? 12.809 5.377 -13.438 1.00 89.19 176 ALA A C 1
ATOM 1368 O O . ALA A 1 176 ? 13.246 5.687 -14.541 1.00 89.19 176 ALA A O 1
ATOM 1369 N N . ALA A 1 177 ? 13.434 4.501 -12.643 1.00 86.56 177 ALA A N 1
ATOM 1370 C CA . ALA A 1 177 ? 14.703 3.860 -12.994 1.00 86.56 177 ALA A CA 1
ATOM 1371 C C . ALA A 1 177 ? 14.608 2.871 -14.177 1.00 86.56 177 ALA A C 1
ATOM 1373 O O . ALA A 1 177 ? 15.638 2.463 -14.712 1.00 86.56 177 ALA A O 1
ATOM 1374 N N . ARG A 1 178 ? 13.397 2.461 -14.576 1.00 87.06 178 ARG A N 1
ATOM 1375 C CA . ARG A 1 178 ? 13.146 1.477 -15.645 1.00 87.06 178 ARG A CA 1
ATOM 1376 C C . ARG A 1 178 ? 12.605 2.092 -16.937 1.00 87.06 178 ARG A C 1
ATOM 1378 O O . ARG A 1 178 ? 12.648 1.431 -17.982 1.00 87.06 178 ARG A O 1
ATOM 1385 N N . ILE A 1 179 ? 12.129 3.339 -16.886 1.00 87.56 179 ILE A N 1
ATOM 1386 C CA . ILE A 1 179 ? 11.688 4.086 -18.070 1.00 87.56 179 ILE A CA 1
ATOM 1387 C C . ILE A 1 179 ? 12.856 4.282 -19.042 1.00 87.56 179 ILE A C 1
ATOM 1389 O O . ILE A 1 179 ? 13.974 4.596 -18.642 1.00 87.56 179 ILE A O 1
ATOM 1393 N N . GLY A 1 180 ? 12.581 4.110 -20.338 1.00 79.69 180 GLY A N 1
ATOM 1394 C CA . GLY A 1 180 ? 13.555 4.306 -21.420 1.00 79.69 180 GLY A CA 1
ATOM 1395 C C . GLY A 1 180 ? 14.378 3.063 -21.765 1.00 79.69 180 GLY A C 1
ATOM 1396 O O . GLY A 1 180 ? 15.065 3.066 -22.781 1.00 79.69 180 GLY A O 1
ATOM 1397 N N . ASN A 1 181 ? 14.271 1.996 -20.967 1.00 83.94 181 ASN A N 1
ATOM 1398 C CA . ASN A 1 181 ? 14.909 0.709 -21.244 1.00 83.94 181 ASN A CA 1
ATOM 1399 C C . ASN A 1 181 ? 13.895 -0.443 -21.241 1.00 83.94 181 ASN A C 1
ATOM 1401 O O . ASN A 1 181 ? 13.834 -1.214 -22.192 1.00 83.94 181 ASN A O 1
ATOM 1405 N N . ILE A 1 182 ? 13.083 -0.547 -20.183 1.00 86.44 182 ILE A N 1
ATOM 1406 C CA . ILE A 1 182 ? 12.207 -1.708 -19.971 1.00 86.44 182 ILE A CA 1
ATOM 1407 C C . ILE A 1 182 ? 10.735 -1.307 -20.016 1.00 86.44 182 ILE A C 1
ATOM 1409 O O . ILE A 1 182 ? 9.946 -1.936 -20.716 1.00 86.44 182 ILE A O 1
ATOM 1413 N N . ASP A 1 183 ? 10.369 -0.259 -19.277 1.00 86.88 183 ASP A N 1
ATOM 1414 C CA . ASP A 1 183 ? 8.969 0.108 -19.082 1.00 86.88 183 ASP A CA 1
ATOM 1415 C C . ASP A 1 183 ? 8.577 1.334 -19.928 1.00 86.88 183 ASP A C 1
ATOM 1417 O O . ASP A 1 183 ? 9.389 2.247 -20.136 1.00 86.88 183 ASP A O 1
ATOM 1421 N N . PRO A 1 184 ? 7.322 1.394 -20.412 1.00 90.50 184 PRO A N 1
ATOM 1422 C CA . PRO A 1 184 ? 6.828 2.529 -21.175 1.00 90.50 184 PRO A CA 1
ATOM 1423 C C . PRO A 1 184 ? 6.582 3.744 -20.256 1.00 90.50 184 PRO A C 1
ATOM 1425 O O . PRO A 1 184 ? 6.149 3.575 -19.111 1.00 90.50 184 PRO A O 1
ATOM 1428 N N . PRO A 1 185 ? 6.790 4.989 -20.734 1.00 90.19 185 PRO A N 1
ATOM 1429 C CA . PRO A 1 185 ? 6.698 6.206 -19.910 1.00 90.19 185 PRO A CA 1
ATOM 1430 C C . PRO A 1 185 ? 5.338 6.397 -19.217 1.00 90.19 185 PRO A C 1
ATOM 1432 O O . PRO A 1 185 ? 5.257 7.028 -18.164 1.00 90.19 185 PRO A O 1
ATOM 1435 N N . GLN A 1 186 ? 4.265 5.815 -19.759 1.00 92.75 186 GLN A N 1
ATOM 1436 C CA . GLN A 1 186 ? 2.923 5.833 -19.177 1.00 92.75 186 GLN A CA 1
ATOM 1437 C C . GLN A 1 186 ? 2.876 5.189 -17.782 1.00 92.75 186 GLN A C 1
ATOM 1439 O O . GLN A 1 186 ? 2.098 5.639 -16.941 1.00 92.75 186 GLN A O 1
ATOM 1444 N N . GLN A 1 187 ? 3.726 4.196 -17.497 1.00 91.38 187 GLN A N 1
ATOM 1445 C CA . GLN A 1 187 ? 3.770 3.571 -16.172 1.00 91.38 187 GLN A CA 1
ATOM 1446 C C . GLN A 1 187 ? 4.277 4.534 -15.096 1.00 91.38 187 GLN A C 1
ATOM 1448 O O . GLN A 1 187 ? 3.759 4.523 -13.982 1.00 91.38 187 GLN A O 1
ATOM 1453 N N . LEU A 1 188 ? 5.214 5.433 -15.423 1.00 91.00 188 LEU A N 1
ATOM 1454 C CA . LEU A 1 188 ? 5.665 6.456 -14.476 1.00 91.00 188 LEU A CA 1
ATOM 1455 C C . LEU A 1 188 ? 4.545 7.453 -14.149 1.00 91.00 188 LEU A C 1
ATOM 1457 O O . LEU A 1 188 ? 4.369 7.832 -12.991 1.00 91.00 188 LEU A O 1
ATOM 1461 N N . ASN A 1 189 ? 3.735 7.831 -15.142 1.00 93.00 189 ASN A N 1
ATOM 1462 C CA . ASN A 1 189 ? 2.551 8.664 -14.910 1.00 93.00 189 ASN A CA 1
ATOM 1463 C C . ASN A 1 189 ? 1.536 7.960 -13.998 1.00 93.00 189 ASN A C 1
ATOM 1465 O O . ASN A 1 189 ? 0.971 8.585 -13.101 1.00 93.00 189 ASN A O 1
ATOM 1469 N N . GLN A 1 190 ? 1.336 6.655 -14.188 1.00 92.94 190 GLN A N 1
ATOM 1470 C CA . GLN A 1 190 ? 0.451 5.853 -13.346 1.00 92.94 190 GLN A CA 1
ATOM 1471 C C . GLN A 1 190 ? 0.975 5.721 -11.907 1.00 92.94 190 GLN A C 1
ATOM 1473 O O . GLN A 1 190 ? 0.208 5.906 -10.961 1.00 92.94 190 GLN A O 1
ATOM 1478 N N . ALA A 1 191 ? 2.278 5.484 -11.721 1.00 90.88 191 ALA A N 1
ATOM 1479 C CA . ALA A 1 191 ? 2.907 5.444 -10.401 1.00 90.88 191 ALA A CA 1
ATOM 1480 C C . ALA A 1 191 ? 2.741 6.779 -9.650 1.00 90.88 191 ALA A C 1
ATOM 1482 O O . ALA A 1 191 ? 2.317 6.793 -8.493 1.00 90.88 191 ALA A O 1
ATOM 1483 N N . ARG A 1 192 ? 2.966 7.908 -10.337 1.00 92.69 192 ARG A N 1
ATOM 1484 C CA . ARG A 1 192 ? 2.727 9.260 -9.798 1.00 92.69 192 ARG A CA 1
ATOM 1485 C C . ARG A 1 192 ? 1.280 9.483 -9.388 1.00 92.69 192 ARG A C 1
ATOM 1487 O O . ARG A 1 192 ? 1.021 9.990 -8.300 1.00 92.69 192 ARG A O 1
ATOM 1494 N N . PHE A 1 193 ? 0.335 9.097 -10.245 1.00 94.06 193 PHE A N 1
ATOM 1495 C CA . PHE A 1 193 ? -1.092 9.201 -9.949 1.00 94.06 193 PHE A CA 1
ATOM 1496 C C . PHE A 1 193 ? -1.450 8.445 -8.662 1.00 94.06 193 PHE A C 1
ATOM 1498 O O . PHE A 1 193 ? -2.169 8.964 -7.807 1.00 94.06 193 PHE A O 1
ATOM 1505 N N . TRP A 1 194 ? -0.907 7.241 -8.479 1.00 92.44 194 TRP A N 1
ATOM 1506 C CA . TRP A 1 194 ? -1.127 6.465 -7.261 1.00 92.44 194 TRP A CA 1
ATOM 1507 C C . TRP A 1 194 ? -0.463 7.062 -6.023 1.00 92.44 194 TRP A C 1
ATOM 1509 O O . TRP A 1 194 ? -1.108 7.078 -4.973 1.00 92.44 194 TRP A O 1
ATOM 1519 N N . ARG A 1 195 ? 0.758 7.607 -6.131 1.00 94.25 195 ARG A N 1
ATOM 1520 C CA . ARG A 1 195 ? 1.389 8.355 -5.031 1.00 94.25 195 ARG A CA 1
ATOM 1521 C C . ARG A 1 195 ? 0.519 9.526 -4.592 1.00 94.25 195 ARG A C 1
ATOM 1523 O O . ARG A 1 195 ? 0.217 9.642 -3.409 1.00 94.25 195 ARG A O 1
ATOM 1530 N N . LEU A 1 196 ? 0.077 10.358 -5.533 1.00 95.00 196 LEU A N 1
ATOM 1531 C CA . LEU A 1 196 ? -0.783 11.507 -5.235 1.00 95.00 196 LEU A CA 1
ATOM 1532 C C . LEU A 1 196 ? -2.111 11.077 -4.594 1.00 95.00 196 LEU A C 1
ATOM 1534 O O . LEU A 1 196 ? -2.595 11.731 -3.674 1.00 95.00 196 LEU A O 1
ATOM 1538 N N . GLY A 1 197 ? -2.674 9.945 -5.027 1.00 95.06 197 GLY A N 1
ATOM 1539 C CA . GLY A 1 197 ? -3.841 9.343 -4.384 1.00 95.06 197 GLY A CA 1
ATOM 1540 C C . GLY A 1 197 ? -3.588 8.947 -2.924 1.00 95.06 197 GLY A C 1
ATOM 1541 O O . GLY A 1 197 ? -4.416 9.243 -2.067 1.00 95.06 197 GLY A O 1
ATOM 1542 N N . ALA A 1 198 ? -2.443 8.324 -2.629 1.00 94.94 198 ALA A N 1
ATOM 1543 C CA . ALA A 1 198 ? -2.058 7.973 -1.260 1.00 94.94 198 ALA A CA 1
ATOM 1544 C C . ALA A 1 198 ? -1.827 9.217 -0.383 1.00 94.94 198 ALA A C 1
ATOM 1546 O O . ALA A 1 198 ? -2.241 9.236 0.774 1.00 94.94 198 ALA A O 1
ATOM 1547 N N . GLU A 1 199 ? -1.222 10.275 -0.936 1.00 96.12 199 GLU A N 1
ATOM 1548 C CA . GLU A 1 199 ? -1.053 11.554 -0.235 1.00 96.12 199 GLU A CA 1
ATOM 1549 C C . GLU A 1 199 ? -2.404 12.196 0.097 1.00 96.12 199 GLU A C 1
ATOM 1551 O O . GLU A 1 199 ? -2.610 12.642 1.224 1.00 96.12 199 GLU A O 1
ATOM 1556 N N . ALA A 1 200 ? -3.355 12.189 -0.841 1.00 96.50 200 ALA A N 1
ATOM 1557 C CA . ALA A 1 200 ? -4.701 12.697 -0.592 1.00 96.50 200 ALA A CA 1
ATOM 1558 C C . ALA A 1 200 ? -5.420 11.915 0.522 1.00 96.50 200 ALA A C 1
ATOM 1560 O O . ALA A 1 200 ? -6.084 12.514 1.370 1.00 96.50 200 ALA A O 1
ATOM 1561 N N . ASP A 1 201 ? -5.273 10.588 0.553 1.00 96.31 201 ASP A N 1
ATOM 1562 C CA . ASP A 1 201 ? -5.842 9.757 1.616 1.00 96.31 201 ASP A CA 1
ATOM 1563 C C . ASP A 1 201 ? -5.191 10.049 2.985 1.00 96.31 201 ASP A C 1
ATOM 1565 O O . ASP A 1 201 ? -5.894 10.130 3.997 1.00 96.31 201 ASP A O 1
ATOM 1569 N N . LEU A 1 202 ? -3.878 10.311 3.018 1.00 96.75 202 LEU A N 1
ATOM 1570 C CA . LEU A 1 202 ? -3.177 10.748 4.228 1.00 96.75 202 LEU A CA 1
ATOM 1571 C C . LEU A 1 202 ? -3.674 12.111 4.728 1.00 96.75 202 LEU A C 1
ATOM 1573 O O . LEU A 1 202 ? -3.945 12.246 5.922 1.00 96.75 202 LEU A O 1
ATOM 1577 N N . VAL A 1 203 ? -3.837 13.105 3.844 1.00 97.19 203 VAL A N 1
ATOM 1578 C CA . VAL A 1 203 ? -4.380 14.428 4.216 1.00 97.19 203 VAL A CA 1
ATOM 1579 C C . VAL A 1 203 ? -5.738 14.269 4.898 1.00 97.19 203 VAL A C 1
ATOM 1581 O O . VAL A 1 203 ? -5.925 14.760 6.012 1.00 97.19 203 VAL A O 1
ATOM 1584 N N . ARG A 1 204 ? -6.651 13.502 4.288 1.00 96.56 204 ARG A N 1
ATOM 1585 C CA . ARG A 1 204 ? -7.986 13.237 4.852 1.00 96.56 204 ARG A CA 1
ATOM 1586 C C . ARG A 1 204 ? -7.909 12.581 6.229 1.00 96.56 204 ARG A C 1
ATOM 1588 O O . ARG A 1 204 ? -8.650 12.955 7.135 1.00 96.56 204 ARG A O 1
ATOM 1595 N N . ALA A 1 205 ? -7.015 11.607 6.406 1.00 96.38 205 ALA A N 1
ATOM 1596 C CA . ALA A 1 205 ? -6.831 10.939 7.692 1.00 96.38 205 ALA A CA 1
ATOM 1597 C C . ALA A 1 205 ? -6.298 11.896 8.773 1.00 96.38 205 ALA A C 1
ATOM 1599 O O . ALA A 1 205 ? -6.757 11.846 9.915 1.00 96.38 205 ALA A O 1
ATOM 1600 N N . VAL A 1 206 ? -5.367 12.787 8.417 1.00 96.50 206 VAL A N 1
ATOM 1601 C CA . VAL A 1 206 ? -4.817 13.806 9.326 1.00 96.50 206 VAL A CA 1
ATOM 1602 C C . VAL A 1 206 ? -5.885 14.820 9.733 1.00 96.50 206 VAL A C 1
ATOM 1604 O O . VAL A 1 206 ? -5.985 15.156 10.912 1.00 96.50 206 VAL A O 1
ATOM 1607 N N . GLU A 1 207 ? -6.695 15.299 8.791 1.00 95.38 207 GLU A N 1
ATOM 1608 C CA . GLU A 1 207 ? -7.803 16.219 9.070 1.00 95.38 207 GLU A CA 1
ATOM 1609 C C . GLU A 1 207 ? -8.843 15.582 9.998 1.00 95.38 207 GLU A C 1
ATOM 1611 O O . GLU A 1 207 ? -9.193 16.166 11.026 1.00 95.38 207 GLU A O 1
ATOM 1616 N N . ALA A 1 208 ? -9.252 14.343 9.712 1.00 94.31 208 ALA A N 1
ATOM 1617 C CA . ALA A 1 208 ? -10.168 13.590 10.565 1.00 94.31 208 ALA A CA 1
ATOM 1618 C C . ALA A 1 208 ? -9.604 13.364 11.982 1.00 94.31 208 ALA A C 1
ATOM 1620 O O . ALA A 1 208 ? -10.339 13.427 12.965 1.00 94.31 208 ALA A O 1
ATOM 1621 N N . ALA A 1 209 ? -8.294 13.137 12.116 1.00 94.50 209 ALA A N 1
ATOM 1622 C CA . ALA A 1 209 ? -7.648 12.978 13.417 1.00 94.50 209 ALA A CA 1
ATOM 1623 C C . ALA A 1 209 ? -7.573 14.287 14.226 1.00 94.50 209 ALA A C 1
ATOM 1625 O O . ALA A 1 209 ? -7.564 14.233 15.456 1.00 94.50 209 ALA A O 1
ATOM 1626 N N . LYS A 1 210 ? -7.521 15.452 13.562 1.00 93.56 210 LYS A N 1
ATOM 1627 C CA . LYS A 1 210 ? -7.550 16.771 14.220 1.00 93.56 210 LYS A CA 1
ATOM 1628 C C . LYS A 1 210 ? -8.943 17.135 14.728 1.00 93.56 210 LYS A C 1
ATOM 1630 O O . LYS A 1 210 ? -9.036 17.692 15.811 1.00 93.56 210 LYS A O 1
ATOM 1635 N N . GLY A 1 211 ? -9.994 16.806 13.974 1.00 90.12 211 GLY A N 1
ATOM 1636 C CA . GLY A 1 211 ? -11.383 17.111 14.351 1.00 90.12 211 GLY A CA 1
ATOM 1637 C C . GLY A 1 211 ? -11.918 16.320 15.552 1.00 90.12 211 GLY A C 1
ATOM 1638 O O . GLY A 1 211 ? -12.947 16.687 16.103 1.00 90.12 211 GLY A O 1
ATOM 1639 N N . ASN A 1 212 ? -11.223 15.258 15.968 1.00 72.00 212 ASN A N 1
ATOM 1640 C CA . ASN A 1 212 ? -11.589 14.414 17.112 1.00 72.00 212 ASN A CA 1
ATOM 1641 C C . ASN A 1 212 ? -10.848 14.781 18.416 1.00 72.00 212 ASN A C 1
ATOM 1643 O O . ASN A 1 212 ? -10.848 13.981 19.352 1.00 72.00 212 ASN A O 1
ATOM 1647 N N . ARG A 1 213 ? -10.155 15.926 18.456 1.00 64.31 213 ARG A N 1
ATOM 1648 C CA . ARG A 1 213 ? -9.492 16.463 19.656 1.00 64.31 213 ARG A CA 1
ATOM 1649 C C . ARG A 1 213 ? -10.320 17.584 20.257 1.00 64.31 213 ARG A C 1
ATOM 1651 O O . ARG A 1 213 ? -10.344 17.645 21.502 1.00 64.31 213 ARG A O 1
#

pLDDT: mean 78.07, std 20.24, range [32.84, 98.19]

Foldseek 3Di:
DDDDDPPPPVVVVVVVVVVVVDPPDPDPDPDPDPDDDDDPPPDPDDDDPPPCPDPPPDAPCPPLDQDDPPPPQDPVGDDDVLLVVLVCLQPDDDDPPDDPVLVVLSPLSVVLSVLLVVLVVCVVVVNDAPVSLVVSLVSLLVNLCSQLVSDPALVSSLVSLSSQLSSLVVSLVVVVVCDPPHDDVVVNVVSSVSNVVSSVSNVVSVVVNVVVD

Radius of gyration: 22.51 Å; chains: 1; bounding box: 41×56×71 Å

Sequence (213 aa):
MSPRSSLSVLTAAVLAWCAAVGFAQPVPLPQPRPGGGETPQPAGGQPAPFLPWEDKAFTAFPNLAPPPGDKRAGPRGHLHPAMERLWKLAVAEVPADASPLRKIQLAQVREGFSYLTRVRMRIELGMFRSEEYMLYLEMQRSVFRLAGELAATPTGKVMWYEDAVRAAWEVERFTAARIGNIDPPQQLNQARFWRLGAEADLVRAVEAAKGNR